Protein 3MCQ (pdb70)

InterPro domains:
  IPR006283 Thiamine-monophosphate kinase-like [MF_02128] (2-317)
  IPR006283 Thiamine-monophosphate kinase-like [PIRSF005303] (4-317)
  IPR006283 Thiamine-monophosphate kinase-like [PTHR30270] (3-318)
  IPR006283 Thiamine-monophosphate kinase-like [TIGR01379] (4-317)
  IPR006283 Thiamine-monophosphate kinase-like [cd02194] (3-292)
  IPR010918 PurM-like, C-terminal domain [PF02769] (188-299)
  IPR016188 PurM-like, N-terminal domain [PF00586] (24-133)
  IPR036676 PurM-like, C-terminal domain superfamily [G3DSA:3.90.650.10] (141-318)
  IPR036676 PurM-like, C-terminal domain superfamily [SSF56042] (140-299)
  IPR036921 PurM-like, N-terminal domain superfamily [G3DSA:3.30.1330.10] (1-140)
  IPR036921 PurM-like, N-terminal domain superfamily [SSF55326] (4-133)

Sequence (295 aa):
LIQRYFRRAHPSAVLGVGDDDAALIQQPSPGELAVSADLVANTHFYPNIDPWLIGWKSLAVNISDAAGAQQPRWATLTIIALPEADEDWISSKFAAGFFACAAQFDIALIGGDTTRGPLTISVQQIGETPPGASSLLLRSTARADDDIWVSGPLGDAALALAAIQGRYPLSDTELAACCGKALHQPQPRVVLGQALRGLAHSALDISDGLLADLGHILEHSQVGAEVWLKAIPKSEVVSAHSQEVAIQKILSGGDDYELCFTASTQQHRQQQIADIGRRQLSLDAVIGRIITDDTQQLVIHGLDDDAPLT

CATH classification: 3.30.1330.10 (+1 more: 3.90.650.10)

Radius of gyration: 20.3 Å; Cα contacts (8 Å, |Δi|>4): 686; chains: 1; bounding box: 47×62×44 Å

Nearest PDB structures (foldseek):
  3mcq-assembly1_A-2  TM=1.002E+00  e=9.454E-61  Methylobacillus flagellatus KT
  6xep-assembly1_A-2  TM=9.327E-01  e=1.359E-30  Stenotrophomonas maltophilia K279a
  3c9t-assembly1_B  TM=8.611E-01  e=6.682E-21  Aquifex aeolicus
  1vqv-assembly1_B  TM=8.605E-01  e=5.334E-20  Aquifex aeolicus
  1vqv-assembly1_A  TM=8.509E-01  e=2.946E-20  Aquifex aeolicus

Foldseek 3Di:
DDDDPDDDWDADVLLPADLVLLDDDDDPADDDKDKDDAADPVDGPPDFLLLVLQVVVQLVLLLLLAFQKAEKEKEWADADDDPNNVNSSSNNNVVNCVVSNYYYSYYTYHHDHTDMMMMIGDDHPPQAAALQFADFFWFKDWFAQFQLLLVLVCCVVVNDDDDPVSNVVSVCQNRHPHRPHVLSNVCRVFFRHKDWAAQFQCVSNVSSLVSNVWAWEFELVFHHHDPSLVVVVVDVVSSVSGGGGRRSIMTTTGHPVCVVVSVVVSVVVPTDGRGTTIHRPSYYWYQYPVGDIDD

Organism: Methylobacillus flagellatus (strain ATCC 51484 / DSM 6875 / VKM B-1610 / KT) (NCBI:txid265072)

B-factor: mean 23.99, std 8.31, range [11.04, 71.32]

Solvent-accessible surface area: 14850 Å² total

Secondary structure (DSSP, 8-state):
----S----EE-TTT---GGGG---PPP--B---B--B--TTS---S-HHHHHHHHHHHHHH-----B--EEEEEEEESS--HHHHHHHHHHHHHHHHHTT-EEEEEEEEESS-EEEEE--B--TT----SS---TTEEEEE-S--SHHHHHHHHHTTSS---HHHHHHHHHHHH-----HHHHHHTTTTEEEEEE-SS-HHHHHHHHHHHHT-EEEEEGGGS---HHHHHTTTSHHHH---S-S----EEEEEEGGGHHHHHHHHHHTT---EEEEEESS--EEEE-TT--EE-

Structure (mmCIF, N/CA/C/O backbone):
data_3MCQ
#
_entry.id   3MCQ
#
_cell.length_a   59.225
_cell.length_b   59.225
_cell.length_c   159.766
_cell.angle_alpha   90.000
_cell.angle_beta   90.000
_cell.angle_gamma   120.000
#
_symmetry.space_group_name_H-M   'P 31 2 1'
#
loop_
_entity.id
_entity.type
_entity.pdbx_description
1 polymer 'Thiamine-monophosphate kinase'
2 non-polymer 'SODIUM ION'
3 non-polymer DI(HYDROXYETHYL)ETHER
4 non-polymer 'TRIETHYLENE GLYCOL'
5 non-polymer 'TETRAETHYLENE GLYCOL'
6 non-polymer 'PENTAETHYLENE GLYCOL'
7 water water
#
loop_
_atom_site.group_PDB
_atom_site.id
_atom_site.type_symbol
_atom_site.label_atom_id
_atom_site.label_alt_id
_atom_site.label_comp_id
_atom_site.label_asym_id
_atom_site.label_entity_id
_atom_site.label_seq_id
_atom_site.pdbx_PDB_ins_code
_atom_site.Cartn_x
_atom_site.Cartn_y
_atom_site.Cartn_z
_atom_site.occupancy
_atom_site.B_iso_or_equiv
_atom_site.auth_seq_id
_atom_site.auth_comp_id
_atom_site.auth_asym_id
_atom_site.auth_atom_id
_atom_site.pdbx_PDB_model_num
ATOM 1 N N . LEU A 1 8 ? 10.537 -19.131 58.285 1.00 36.22 7 LEU A N 1
ATOM 2 C CA . LEU A 1 8 ? 9.330 -19.544 59.071 1.00 36.12 7 LEU A CA 1
ATOM 3 C C . LEU A 1 8 ? 9.219 -18.815 60.410 1.00 36.25 7 LEU A C 1
ATOM 4 O O . LEU A 1 8 ? 8.112 -18.432 60.816 1.00 36.93 7 LEU A O 1
ATOM 6 N N . ILE A 1 9 ? 10.348 -18.689 61.118 1.00 35.02 8 ILE A N 1
ATOM 7 C CA . ILE A 1 9 ? 10.399 -17.958 62.400 1.00 34.15 8 ILE A CA 1
ATOM 8 C C . ILE A 1 9 ? 10.440 -16.442 62.155 1.00 32.58 8 ILE A C 1
ATOM 9 O O . ILE A 1 9 ? 11.180 -15.986 61.286 1.00 31.76 8 ILE A O 1
ATOM 14 N N . GLN A 1 10 ? 9.624 -15.705 62.922 1.00 30.81 9 GLN A N 1
ATOM 15 C CA . GLN A 1 10 ? 9.536 -14.249 62.831 1.00 29.10 9 GLN A CA 1
ATOM 16 C C . GLN A 1 10 ? 10.507 -13.597 63.829 1.00 26.34 9 GLN A C 1
ATOM 17 O O . GLN A 1 10 ? 10.279 -13.622 65.040 1.00 25.16 9 GLN A O 1
ATOM 23 N N . ARG A 1 11 ? 11.585 -13.042 63.289 1.00 23.22 10 ARG A N 1
ATOM 24 C CA . ARG A 1 11 ? 12.529 -12.237 64.060 1.00 22.05 10 ARG A CA 1
ATOM 25 C C . ARG A 1 11 ? 12.188 -10.781 63.877 1.00 20.54 10 ARG A C 1
ATOM 26 O O . ARG A 1 11 ? 11.408 -10.443 62.985 1.00 19.26 10 ARG A O 1
ATOM 34 N N . TYR A 1 12 ? 12.768 -9.905 64.702 1.00 19.03 11 TYR A N 1
ATOM 35 C CA . TYR A 1 12 ? 12.466 -8.478 64.561 1.00 19.23 11 TYR A CA 1
ATOM 36 C C . TYR A 1 12 ? 12.892 -7.857 63.243 1.00 18.50 11 TYR A C 1
ATOM 37 O O . TYR A 1 12 ? 12.252 -6.904 62.789 1.00 18.30 11 TYR A O 1
ATOM 46 N N . PHE A 1 13 ? 13.970 -8.390 62.660 1.00 18.33 12 PHE A N 1
ATOM 47 C CA . PHE A 1 13 ? 14.537 -7.934 61.432 1.00 18.75 12 PHE A CA 1
ATOM 48 C C . PHE A 1 13 ? 14.872 -9.116 60.517 1.00 19.65 12 PHE A C 1
ATOM 49 O O . PHE A 1 13 ? 15.177 -10.208 60.980 1.00 18.53 12 PHE A O 1
ATOM 57 N N . ARG A 1 14 ? 14.766 -8.862 59.221 1.00 19.39 13 ARG A N 1
ATOM 58 C CA . ARG A 1 14 ? 15.272 -9.743 58.193 1.00 20.52 13 ARG A CA 1
ATOM 59 C C . ARG A 1 14 ? 16.631 -9.185 57.840 1.00 20.61 13 ARG A C 1
ATOM 60 O O . ARG A 1 14 ? 16.803 -7.974 57.736 1.00 20.84 13 ARG A O 1
ATOM 68 N N . ARG A 1 15 ? 17.569 -10.073 57.557 1.00 20.35 14 ARG A N 1
ATOM 69 C CA . ARG A 1 15 ? 18.905 -9.681 57.200 1.00 20.51 14 ARG A CA 1
ATOM 70 C C . ARG A 1 15 ? 19.179 -10.065 55.735 1.00 20.21 14 ARG A C 1
ATOM 71 O O . ARG A 1 15 ? 18.675 -11.082 55.268 1.00 21.83 14 ARG A O 1
ATOM 79 N N . ALA A 1 16 ? 20.012 -9.296 55.045 1.00 19.44 15 ALA A N 1
ATOM 80 C CA . ALA A 1 16 ? 20.400 -9.597 53.660 1.00 19.52 15 ALA A CA 1
ATOM 81 C C . ALA A 1 16 ? 21.342 -10.791 53.580 1.00 20.11 15 ALA A C 1
ATOM 82 O O . ALA A 1 16 ? 22.167 -11.011 54.476 1.00 19.88 15 ALA A O 1
ATOM 84 N N . HIS A 1 17 ? 21.171 -11.584 52.521 1.00 20.33 16 HIS A N 1
ATOM 85 C CA . HIS A 1 17 ? 22.010 -12.753 52.270 1.00 21.89 16 HIS A CA 1
ATOM 86 C C . HIS A 1 17 ? 22.628 -12.704 50.866 1.00 21.54 16 HIS A C 1
ATOM 87 O O . HIS A 1 17 ? 22.096 -12.051 49.983 1.00 19.62 16 HIS A O 1
ATOM 94 N N . PRO A 1 18 ? 23.731 -13.428 50.663 1.00 22.03 17 PRO A N 1
ATOM 95 C CA . PRO A 1 18 ? 24.392 -13.393 49.368 1.00 22.22 17 PRO A CA 1
ATOM 96 C C . PRO A 1 18 ? 23.458 -13.734 48.215 1.00 22.32 17 PRO A C 1
ATOM 97 O O . PRO A 1 18 ? 22.711 -14.696 48.294 1.00 20.41 17 PRO A O 1
ATOM 101 N N . SER A 1 19 ? 23.540 -12.942 47.151 1.00 23.17 18 SER A N 1
ATOM 102 C CA . SER A 1 19 ? 22.662 -13.063 45.995 1.00 24.07 18 SER A CA 1
ATOM 103 C C . SER A 1 19 ? 23.392 -13.767 44.845 1.00 24.04 18 SER A C 1
ATOM 104 O O . SER A 1 19 ? 24.471 -13.351 44.435 1.00 24.57 18 SER A O 1
ATOM 107 N N . ALA A 1 20 ? 22.806 -14.835 44.338 1.00 24.34 19 ALA A N 1
ATOM 108 C CA . ALA A 1 20 ? 23.354 -15.573 43.209 1.00 25.17 19 ALA A CA 1
ATOM 109 C C . ALA A 1 20 ? 23.432 -14.719 41.923 1.00 25.85 19 ALA A C 1
ATOM 110 O O . ALA A 1 20 ? 24.354 -14.892 41.111 1.00 26.50 19 ALA A O 1
ATOM 112 N N . VAL A 1 21 ? 22.489 -13.791 41.759 1.00 26.13 20 VAL A N 1
ATOM 113 C CA . VAL A 1 21 ? 22.491 -12.884 40.601 1.00 27.03 20 VAL A CA 1
ATOM 114 C C . VAL A 1 21 ? 23.637 -11.892 40.675 1.00 26.93 20 VAL A C 1
ATOM 115 O O . VAL A 1 21 ? 24.224 -11.588 39.671 1.00 26.54 20 VAL A O 1
ATOM 119 N N . LEU A 1 22 ? 23.953 -11.383 41.868 1.00 26.48 21 LEU A N 1
ATOM 120 C CA . LEU A 1 22 ? 25.115 -10.515 42.025 1.00 26.57 21 LEU A CA 1
ATOM 121 C C . LEU A 1 22 ? 26.443 -11.308 42.003 1.00 27.83 21 LEU A C 1
ATOM 122 O O . LEU A 1 22 ? 27.483 -10.751 41.683 1.00 29.37 21 LEU A O 1
ATOM 127 N N . GLY A 1 23 ? 26.405 -12.594 42.338 1.00 28.85 22 GLY A N 1
ATOM 128 C CA . GLY A 1 23 ? 27.526 -13.524 42.109 1.00 29.42 22 GLY A CA 1
ATOM 129 C C . GLY A 1 23 ? 28.873 -13.233 42.758 1.00 29.98 22 GLY A C 1
ATOM 130 O O . GLY A 1 23 ? 29.897 -13.673 42.252 1.00 29.79 22 GLY A O 1
ATOM 131 N N . VAL A 1 24 ? 28.887 -12.512 43.880 1.00 29.76 23 VAL A N 1
ATOM 132 C CA . VAL A 1 24 ? 30.151 -12.170 44.540 1.00 30.11 23 VAL A CA 1
ATOM 133 C C . VAL A 1 24 ? 30.679 -13.368 45.341 1.00 30.94 23 VAL A C 1
ATOM 134 O O . VAL A 1 24 ? 29.942 -13.914 46.170 1.00 31.25 23 VAL A O 1
ATOM 138 N N . GLY A 1 25 ? 31.926 -13.779 45.088 1.00 31.63 24 GLY A N 1
ATOM 139 C CA . GLY A 1 25 ? 32.590 -14.832 45.893 1.00 32.54 24 GLY A CA 1
ATOM 140 C C . GLY A 1 25 ? 32.877 -14.349 47.311 1.00 33.74 24 GLY A C 1
ATOM 141 O O . GLY A 1 25 ? 33.082 -13.158 47.544 1.00 34.12 24 GLY A O 1
ATOM 142 N N . ASP A 1 26 ? 32.853 -15.262 48.277 1.00 35.04 25 ASP A N 1
ATOM 143 C CA A ASP A 1 26 ? 33.089 -14.866 49.678 0.50 35.06 25 ASP A CA 1
ATOM 144 C CA B ASP A 1 26 ? 33.130 -14.940 49.696 0.50 34.94 25 ASP A CA 1
ATOM 145 C C . ASP A 1 26 ? 34.558 -14.416 49.921 1.00 35.13 25 ASP A C 1
ATOM 146 O O . ASP A 1 26 ? 34.805 -13.574 50.831 1.00 35.31 25 ASP A O 1
ATOM 155 N N . ASP A 1 27 ? 35.502 -14.901 49.095 1.00 33.78 26 ASP A N 1
ATOM 156 C CA . ASP A 1 27 ? 36.888 -14.395 49.119 1.00 33.42 26 ASP A CA 1
ATOM 157 C C . ASP A 1 27 ? 37.055 -12.923 48.604 1.00 32.08 26 ASP A C 1
ATOM 158 O O . ASP A 1 27 ? 38.061 -12.264 48.887 1.00 31.92 26 ASP A O 1
ATOM 163 N N . ALA A 1 28 ? 36.071 -12.395 47.885 1.00 30.40 27 ALA A N 1
ATOM 164 C CA . ALA A 1 28 ? 36.125 -10.993 47.426 1.00 29.32 27 ALA A CA 1
ATOM 165 C C . ALA A 1 28 ? 36.088 -9.957 48.567 1.00 28.64 27 ALA A C 1
ATOM 166 O O . ALA A 1 28 ? 36.493 -8.792 48.356 1.00 29.20 27 ALA A O 1
ATOM 168 N N . ALA A 1 29 ? 35.640 -10.362 49.765 1.00 26.37 28 ALA A N 1
ATOM 169 C CA . ALA A 1 29 ? 35.624 -9.485 50.922 1.00 25.51 28 ALA A CA 1
ATOM 170 C C . ALA A 1 29 ? 37.001 -9.022 51.412 1.00 24.94 28 ALA A C 1
ATOM 171 O O . ALA A 1 29 ? 37.047 -8.122 52.250 1.00 23.85 28 ALA A O 1
ATOM 173 N N . LEU A 1 30 ? 38.099 -9.629 50.936 1.00 23.94 29 LEU A N 1
ATOM 174 C CA . LEU A 1 30 ? 39.458 -9.223 51.299 1.00 24.21 29 LEU A CA 1
ATOM 175 C C . LEU A 1 30 ? 40.049 -8.409 50.186 1.00 24.22 29 LEU A C 1
ATOM 176 O O . LEU A 1 30 ? 40.035 -8.851 49.034 1.00 24.74 29 LEU A O 1
ATOM 181 N N . ILE A 1 31 ? 40.560 -7.227 50.530 1.00 24.09 30 ILE A N 1
ATOM 182 C CA . ILE A 1 31 ? 41.175 -6.308 49.578 1.00 23.66 30 ILE A CA 1
ATOM 183 C C . ILE A 1 31 ? 42.567 -5.932 50.057 1.00 24.26 30 ILE A C 1
ATOM 184 O O . ILE A 1 31 ? 42.881 -6.058 51.265 1.00 23.38 30 ILE A O 1
ATOM 189 N N . GLN A 1 32 ? 43.392 -5.466 49.120 1.00 24.68 31 GLN A N 1
ATOM 190 C CA A GLN A 1 32 ? 44.736 -4.995 49.440 0.60 25.23 31 GLN A CA 1
ATOM 191 C CA B GLN A 1 32 ? 44.736 -4.994 49.441 0.40 25.24 31 GLN A CA 1
ATOM 192 C C . GLN A 1 32 ? 44.865 -3.520 49.049 1.00 25.18 31 GLN A C 1
ATOM 193 O O . GLN A 1 32 ? 44.999 -3.212 47.876 1.00 25.14 31 GLN A O 1
ATOM 201 N N . PRO A 1 33 ? 44.808 -2.595 50.042 1.00 24.98 32 PRO A N 1
ATOM 202 C CA . PRO A 1 33 ? 45.038 -1.194 49.687 1.00 25.21 32 PRO A CA 1
ATOM 203 C C . PRO A 1 33 ? 46.464 -0.966 49.212 1.00 25.13 32 PRO A C 1
ATOM 204 O O . PRO A 1 33 ? 47.372 -1.596 49.728 1.00 24.56 32 PRO A O 1
ATOM 208 N N . SER A 1 34 ? 46.643 -0.098 48.229 1.00 25.07 33 SER A N 1
ATOM 209 C CA . SER A 1 34 ? 47.978 0.257 47.751 1.00 25.30 33 SER A CA 1
ATOM 210 C C . SER A 1 34 ? 48.835 0.835 48.889 1.00 25.37 33 SER A C 1
ATOM 211 O O . SER A 1 34 ? 48.368 1.712 49.609 1.00 24.62 33 SER A O 1
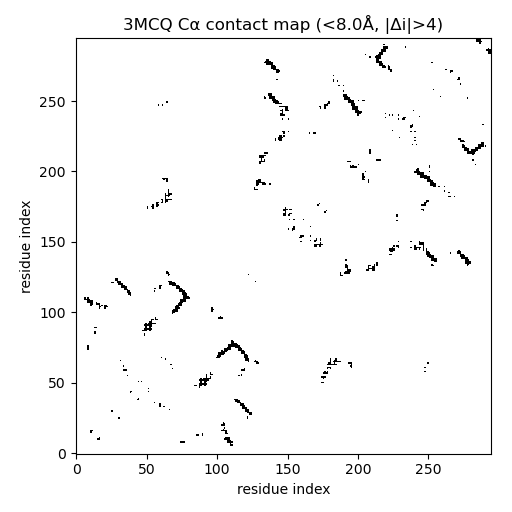ATOM 214 N N . PRO A 1 35 ? 50.082 0.346 49.061 1.00 25.67 34 PRO A N 1
ATOM 215 C CA . PRO A 1 35 ? 50.878 0.909 50.141 1.00 26.08 34 PRO A CA 1
ATOM 216 C C . PRO A 1 35 ? 51.065 2.418 49.968 1.00 26.09 34 PRO A C 1
ATOM 217 O O . PRO A 1 35 ? 51.171 2.906 48.848 1.00 26.01 34 PRO A O 1
ATOM 221 N N . GLY A 1 36 ? 51.035 3.140 51.079 1.00 26.48 35 GLY A N 1
ATOM 222 C CA . GLY A 1 36 ? 51.136 4.587 51.058 1.00 26.67 35 GLY A CA 1
ATOM 223 C C . GLY A 1 36 ? 49.837 5.358 50.889 1.00 26.90 35 GLY A C 1
ATOM 224 O O . GLY A 1 36 ?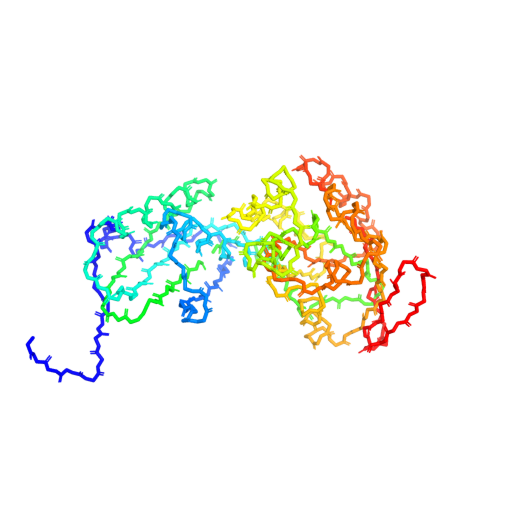 49.831 6.548 51.165 1.00 27.47 35 GLY A O 1
ATOM 233 N N . GLU A 1 38 ? 45.858 6.546 51.553 1.00 25.21 37 GLU A N 1
ATOM 234 C CA . GLU A 1 38 ? 44.670 6.555 52.400 1.00 25.08 37 GLU A CA 1
ATOM 235 C C . GLU A 1 38 ? 43.484 6.036 51.592 1.00 23.58 37 GLU A C 1
ATOM 236 O O . GLU A 1 38 ? 43.482 6.100 50.364 1.00 22.26 37 GLU A O 1
ATOM 242 N N . LEU A 1 39 ? 42.466 5.559 52.299 1.00 22.50 38 LEU A N 1
ATOM 243 C CA . LEU A 1 39 ? 41.206 5.133 51.687 1.00 22.11 38 LEU A CA 1
ATOM 244 C C . LEU A 1 39 ? 40.112 6.154 51.994 1.00 21.06 38 LEU A C 1
ATOM 245 O O . LEU A 1 39 ? 39.998 6.631 53.137 1.00 20.97 38 LEU A O 1
ATOM 250 N N . ALA A 1 40 ? 39.330 6.491 50.975 1.00 19.55 39 ALA A N 1
ATOM 251 C CA . ALA A 1 40 ? 38.156 7.353 51.089 1.00 19.92 39 ALA A CA 1
ATOM 252 C C . ALA A 1 40 ? 36.970 6.415 51.069 1.00 20.10 39 ALA A C 1
ATOM 253 O O . ALA A 1 40 ? 36.903 5.557 50.188 1.00 19.67 39 ALA A O 1
ATOM 255 N N . VAL A 1 41 ? 36.044 6.584 52.005 1.00 19.63 40 VAL A N 1
ATOM 256 C CA . VAL A 1 41 ? 34.886 5.685 52.145 1.00 19.56 40 VAL A CA 1
ATOM 257 C C . VAL A 1 41 ? 33.609 6.517 52.169 1.00 20.55 40 VAL A C 1
ATOM 258 O O . VAL A 1 41 ? 33.545 7.526 52.888 1.00 21.29 40 VAL A O 1
ATOM 262 N N . SER A 1 42 ? 32.620 6.120 51.373 1.00 19.97 41 SER A N 1
ATOM 263 C CA . SER A 1 42 ? 31.312 6.758 51.378 1.00 21.27 41 SER A CA 1
ATOM 264 C C . SER A 1 42 ? 30.234 5.701 51.341 1.00 21.38 41 SER A C 1
ATOM 265 O O . SER A 1 42 ? 30.317 4.804 50.511 1.00 21.31 41 SER A O 1
ATOM 268 N N . ALA A 1 43 ? 29.226 5.809 52.208 1.00 20.98 42 ALA A N 1
ATOM 269 C CA . ALA A 1 43 ? 28.088 4.874 52.236 1.00 21.61 42 ALA A CA 1
ATOM 270 C C . ALA A 1 43 ? 26.845 5.659 51.936 1.00 22.00 42 ALA A C 1
ATOM 271 O O . ALA A 1 43 ? 26.783 6.819 52.272 1.00 22.57 42 ALA A O 1
ATOM 273 N N . ASP A 1 44 ? 25.862 5.025 51.316 1.00 22.13 43 ASP A N 1
ATOM 274 C CA . ASP A 1 44 ? 24.674 5.720 50.842 1.00 22.37 43 ASP A CA 1
ATOM 275 C C . ASP A 1 44 ? 23.476 4.795 50.955 1.00 21.96 43 ASP A C 1
ATOM 276 O O . ASP A 1 44 ? 23.656 3.583 51.064 1.00 21.37 43 ASP A O 1
ATOM 294 N N . LEU A 1 46 ? 19.386 4.644 49.206 1.00 19.70 45 LEU A N 1
ATOM 295 C CA . LEU A 1 46 ? 18.373 5.165 48.330 1.00 19.32 45 LEU A CA 1
ATOM 296 C C . LEU A 1 46 ? 17.044 4.473 48.674 1.00 19.00 45 LEU A C 1
ATOM 297 O O . LEU A 1 46 ? 16.963 3.228 48.630 1.00 19.51 45 LEU A O 1
ATOM 302 N N . VAL A 1 47 ? 16.016 5.264 48.955 1.00 17.96 46 VAL A N 1
ATOM 303 C CA . VAL A 1 47 ? 14.685 4.745 49.258 1.00 18.18 46 VAL A CA 1
ATOM 304 C C . VAL A 1 47 ? 13.720 5.079 48.107 1.00 17.74 46 VAL A C 1
ATOM 305 O O . VAL A 1 47 ? 13.667 6.224 47.679 1.00 17.89 46 VAL A O 1
ATOM 309 N N . ALA A 1 48 ? 12.977 4.087 47.603 1.00 17.75 47 ALA A N 1
ATOM 310 C CA . ALA A 1 48 ? 12.011 4.322 46.523 1.00 18.68 47 ALA A CA 1
ATOM 311 C C . ALA A 1 48 ? 10.933 5.291 46.973 1.00 18.57 47 ALA A C 1
ATOM 312 O O . ALA A 1 48 ? 10.416 5.162 48.080 1.00 19.19 47 ALA A O 1
ATOM 314 N N . ASN A 1 49 ? 10.616 6.267 46.115 1.00 19.12 48 ASN A N 1
ATOM 315 C CA . ASN A 1 49 ? 9.641 7.303 46.426 1.00 19.14 48 ASN A CA 1
ATOM 316 C C . ASN A 1 49 ? 8.254 6.820 46.010 1.00 19.89 48 ASN A C 1
ATOM 317 O O . ASN A 1 49 ? 7.936 6.763 44.816 1.00 17.83 48 ASN A O 1
ATOM 322 N N . THR A 1 50 ? 7.406 6.543 46.999 1.00 20.07 49 THR A N 1
ATOM 323 C CA . THR A 1 50 ? 6.040 6.096 46.721 1.00 21.49 49 THR A CA 1
ATOM 324 C C . THR A 1 50 ? 5.174 7.158 45.983 1.00 21.62 49 THR A C 1
ATOM 325 O O . THR A 1 50 ? 4.206 6.785 45.294 1.00 22.56 49 THR A O 1
ATOM 329 N N . HIS A 1 51 ? 5.547 8.443 46.072 1.00 21.39 50 HIS A N 1
ATOM 330 C CA . HIS A 1 51 ? 4.889 9.527 45.310 1.00 21.15 50 HIS A CA 1
ATOM 331 C C . HIS A 1 51 ? 5.393 9.694 43.870 1.00 20.78 50 HIS A C 1
ATOM 332 O O . HIS A 1 51 ? 4.826 10.473 43.123 1.00 19.17 50 HIS A O 1
ATOM 339 N N . PHE A 1 52 ? 6.469 9.011 43.497 1.00 20.32 51 PHE A N 1
ATOM 340 C CA . PHE A 1 52 ? 6.962 9.000 42.114 1.00 20.44 51 PHE A CA 1
ATOM 341 C C . PHE A 1 52 ? 7.778 7.733 41.897 1.00 20.10 51 PHE A C 1
ATOM 342 O O . PHE A 1 52 ? 9.010 7.756 41.847 1.00 19.50 51 PHE A O 1
ATOM 350 N N . TYR A 1 53 ? 7.071 6.608 41.839 1.00 20.32 52 TYR A N 1
ATOM 351 C CA . TYR A 1 53 ? 7.710 5.303 42.011 1.00 20.24 52 TYR A CA 1
ATOM 352 C C . TYR A 1 53 ? 8.533 4.927 40.784 1.00 20.38 52 TYR A C 1
ATOM 353 O O . TYR A 1 53 ? 8.049 5.120 39.642 1.00 19.22 52 TYR A O 1
ATOM 362 N N . PRO A 1 54 ? 9.743 4.364 40.998 1.00 20.61 53 PRO A N 1
ATOM 363 C CA . PRO A 1 54 ? 10.605 4.056 39.855 1.00 22.32 53 PRO A CA 1
ATOM 364 C C . PRO A 1 54 ? 10.130 2.852 39.009 1.00 23.69 53 PRO A C 1
ATOM 365 O O . PRO A 1 54 ? 10.806 1.830 38.950 1.00 23.47 53 PRO A O 1
ATOM 369 N N . ASN A 1 55 ? 8.979 2.995 38.342 1.00 25.58 54 ASN A N 1
ATOM 370 C CA . ASN A 1 55 ? 8.477 1.991 37.395 1.00 27.09 54 ASN A CA 1
ATOM 371 C C . ASN A 1 55 ? 9.093 2.265 36.045 1.00 26.81 54 ASN A C 1
ATOM 372 O O . ASN A 1 55 ? 8.417 2.689 35.129 1.00 28.31 54 ASN A O 1
ATOM 377 N N . ILE A 1 56 ? 10.404 2.050 35.965 1.00 26.67 55 ILE A N 1
ATOM 378 C CA . ILE A 1 56 ? 11.258 2.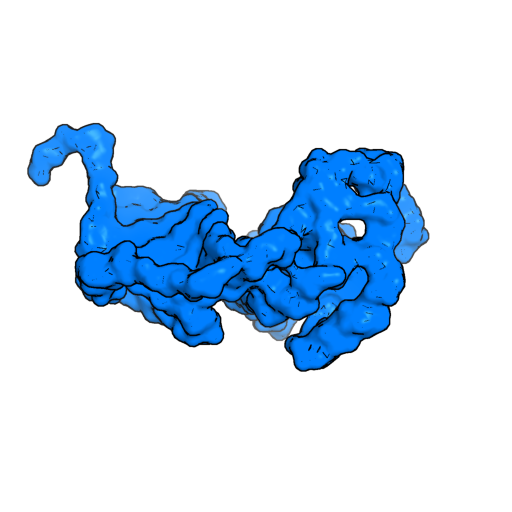389 34.833 1.00 26.90 55 ILE A CA 1
ATOM 379 C C . ILE A 1 56 ? 12.210 1.236 34.664 1.00 26.01 55 ILE A C 1
ATOM 380 O O . ILE A 1 56 ? 12.192 0.314 35.478 1.00 26.30 55 ILE A O 1
ATOM 385 N N . ASP A 1 57 ? 13.031 1.293 33.619 1.00 24.56 56 ASP A N 1
ATOM 386 C CA . ASP A 1 57 ? 13.988 0.253 33.299 1.00 24.05 56 ASP A CA 1
ATOM 387 C C . ASP A 1 57 ? 14.945 0.002 34.462 1.00 22.22 56 ASP A C 1
ATOM 388 O O . ASP A 1 57 ? 15.703 0.905 34.826 1.00 21.21 56 ASP A O 1
ATOM 393 N N . PRO A 1 58 ? 14.911 -1.220 35.040 1.00 21.55 57 PRO A N 1
ATOM 394 C CA . PRO A 1 58 ? 15.799 -1.459 36.164 1.00 21.05 57 PRO A CA 1
ATOM 395 C C . PRO A 1 58 ? 17.286 -1.384 35.822 1.00 20.86 57 PRO A C 1
ATOM 396 O O . PRO A 1 58 ? 18.088 -1.069 36.711 1.00 20.96 57 PRO A O 1
ATOM 400 N N . TRP A 1 59 ? 17.653 -1.611 34.562 1.00 20.28 58 TRP A N 1
ATOM 401 C CA . TRP A 1 59 ? 19.024 -1.376 34.119 1.00 19.90 58 TRP A CA 1
ATOM 402 C C . TRP A 1 59 ? 19.476 0.040 34.490 1.00 19.71 58 TRP A C 1
ATOM 403 O O . TRP A 1 59 ? 20.584 0.238 35.034 1.00 20.28 58 TRP A O 1
ATOM 414 N N . LEU A 1 60 ? 18.637 1.032 34.202 1.00 19.29 59 LEU A N 1
ATOM 415 C CA . LEU A 1 60 ? 18.972 2.436 34.523 1.00 19.02 59 LEU A CA 1
ATOM 416 C C . LEU A 1 60 ? 19.036 2.702 36.036 1.00 18.37 59 LEU A C 1
ATOM 417 O O . LEU A 1 60 ? 19.857 3.491 36.509 1.00 18.04 59 LEU A O 1
ATOM 422 N N . ILE A 1 61 ? 18.174 2.028 36.796 1.00 18.93 60 ILE A N 1
ATOM 423 C CA . ILE A 1 61 ? 18.178 2.130 38.252 1.00 18.58 60 ILE A CA 1
ATOM 424 C C . ILE A 1 61 ? 19.526 1.608 38.780 1.00 18.70 60 ILE A C 1
ATOM 425 O O . ILE A 1 61 ? 20.180 2.247 39.604 1.00 18.79 60 ILE A O 1
ATOM 430 N N . GLY A 1 62 ? 19.960 0.474 38.269 1.00 18.47 61 GLY A N 1
ATOM 431 C CA . GLY A 1 62 ? 21.270 -0.055 38.670 1.00 19.18 61 GLY A CA 1
ATOM 432 C C . GLY A 1 62 ? 22.459 0.801 38.290 1.00 18.88 61 GLY A C 1
ATOM 433 O O . GLY A 1 62 ? 23.352 1.035 39.117 1.00 19.13 61 GLY A O 1
ATOM 434 N N . TRP A 1 63 ? 22.454 1.282 37.045 1.00 19.16 62 TRP A N 1
ATOM 435 C CA . TRP A 1 63 ? 23.536 2.098 36.532 1.00 18.66 62 TRP A CA 1
ATOM 436 C C . TRP A 1 63 ? 23.671 3.350 37.375 1.00 18.23 62 TRP A C 1
ATOM 437 O O . TRP A 1 63 ? 24.746 3.641 37.882 1.00 17.75 62 TRP A O 1
ATOM 448 N N . LYS A 1 64 ? 22.569 4.084 37.550 1.00 18.53 63 LYS A N 1
ATOM 449 C CA . LYS A 1 64 ? 22.607 5.386 38.247 1.00 17.20 63 LYS A CA 1
ATOM 450 C C . LYS A 1 64 ? 22.808 5.215 39.770 1.00 17.09 63 LYS A C 1
ATOM 451 O O . LYS A 1 64 ? 23.445 6.057 40.385 1.00 17.12 63 LYS A O 1
ATOM 457 N N . SER A 1 65 ? 22.324 4.117 40.352 1.00 17.39 64 SER A N 1
ATOM 458 C CA . SER A 1 65 ? 22.582 3.838 41.767 1.00 17.59 64 SER A CA 1
ATOM 459 C C . SER A 1 65 ? 24.076 3.823 42.080 1.00 18.02 64 SER A C 1
ATOM 460 O O . SER A 1 65 ? 24.468 4.358 43.097 1.00 18.65 64 SER A O 1
ATOM 463 N N . LEU A 1 66 ? 24.894 3.194 41.233 1.00 17.03 65 LEU A N 1
ATOM 464 C CA . LEU A 1 66 ? 26.330 3.234 41.441 1.00 16.64 65 LEU A CA 1
ATOM 465 C C . LEU A 1 66 ? 26.893 4.589 41.069 1.00 16.91 65 LEU A C 1
ATOM 466 O O . LEU A 1 66 ? 27.714 5.129 41.807 1.00 17.41 65 LEU A O 1
ATOM 471 N N . ALA A 1 67 ? 26.470 5.126 39.936 1.00 16.92 66 ALA A N 1
ATOM 472 C CA . ALA A 1 67 ? 27.014 6.422 39.430 1.00 17.60 66 ALA A CA 1
ATOM 473 C C . ALA A 1 67 ? 27.011 7.531 40.479 1.00 17.63 66 ALA A C 1
ATOM 474 O O . ALA A 1 67 ? 27.979 8.305 40.595 1.00 17.50 66 ALA A O 1
ATOM 476 N N . VAL A 1 68 ? 25.906 7.649 41.202 1.00 18.73 67 VAL A N 1
ATOM 477 C CA . VAL A 1 68 ? 25.783 8.766 42.182 1.00 19.78 67 VAL A CA 1
ATOM 478 C C . VAL A 1 68 ? 26.747 8.574 43.364 1.00 20.60 67 VAL A C 1
ATOM 479 O O . VAL A 1 68 ? 27.218 9.540 43.942 1.00 21.06 67 VAL A O 1
ATOM 483 N N . ASN A 1 69 ? 27.111 7.331 43.648 1.00 19.55 68 ASN A N 1
ATOM 484 C CA . ASN A 1 69 ? 28.147 7.053 44.639 1.00 20.39 68 ASN A CA 1
ATOM 485 C C . ASN A 1 69 ? 29.555 7.237 44.133 1.00 19.94 68 ASN A C 1
ATOM 486 O O . ASN A 1 69 ? 30.465 7.664 44.897 1.00 20.54 68 ASN A O 1
ATOM 491 N N . ILE A 1 70 ? 29.758 6.934 42.851 1.00 19.36 69 ILE A N 1
ATOM 492 C CA . ILE A 1 70 ? 31.022 7.232 42.214 1.00 18.86 69 ILE A CA 1
ATOM 493 C C . ILE A 1 70 ? 31.232 8.755 42.229 1.00 19.69 69 ILE A C 1
ATOM 494 O O . ILE A 1 70 ? 32.346 9.214 42.435 1.00 19.05 69 ILE A O 1
ATOM 499 N N . SER A 1 71 ? 30.164 9.526 42.053 1.00 19.76 70 SER A N 1
ATOM 500 C CA . SER A 1 71 ? 30.264 10.994 42.121 1.00 21.43 70 SER A CA 1
ATOM 501 C C . SER A 1 71 ? 30.740 11.501 43.504 1.00 22.18 70 SER A C 1
ATOM 502 O O . SER A 1 71 ? 31.536 12.442 43.571 1.00 23.36 70 SER A O 1
ATOM 505 N N . ASP A 1 72 ? 30.307 10.854 44.582 1.00 23.03 71 ASP A N 1
ATOM 506 C CA . ASP A 1 72 ? 30.858 11.137 45.937 1.00 23.80 71 ASP A CA 1
ATOM 507 C C . ASP A 1 72 ? 32.369 10.893 46.020 1.00 23.14 71 ASP A C 1
ATOM 508 O O . ASP A 1 72 ? 33.077 11.702 46.618 1.00 23.08 71 ASP A O 1
ATOM 521 N N . ALA A 1 74 ? 34.472 11.120 43.363 1.00 20.75 73 ALA A N 1
ATOM 522 C CA . ALA A 1 74 ? 35.000 12.207 42.532 1.00 21.09 73 ALA A CA 1
ATOM 523 C C . ALA A 1 74 ? 35.123 13.523 43.305 1.00 20.66 73 ALA A C 1
ATOM 524 O O . ALA A 1 74 ? 36.106 14.236 43.200 1.00 21.78 73 ALA A O 1
ATOM 526 N N . ALA A 1 75 ? 34.105 13.830 44.078 1.00 21.25 74 ALA A N 1
ATOM 527 C CA . ALA A 1 75 ? 34.073 15.011 44.909 1.00 21.65 74 ALA A CA 1
ATOM 528 C C . ALA A 1 75 ? 35.212 15.047 45.953 1.00 22.21 74 ALA A C 1
ATOM 529 O O . ALA A 1 75 ? 35.607 16.122 46.359 1.00 22.45 74 ALA A O 1
ATOM 539 N N . GLY A 1 77 ? 38.232 13.563 45.244 1.00 21.69 76 GLY A N 1
ATOM 540 C CA . GLY A 1 77 ? 39.448 13.357 44.476 1.00 22.28 76 GLY A CA 1
ATOM 541 C C . GLY A 1 77 ? 40.045 11.956 44.577 1.00 21.66 76 GLY A C 1
ATOM 542 O O . GLY A 1 77 ? 41.222 11.767 44.299 1.00 21.81 76 GLY A O 1
ATOM 543 N N . ALA A 1 78 ? 39.219 10.980 44.916 1.00 21.07 77 ALA A N 1
ATOM 544 C CA . ALA A 1 78 ? 39.669 9.602 45.127 1.00 21.81 77 ALA A CA 1
ATOM 545 C C . ALA A 1 78 ? 39.570 8.752 43.864 1.00 22.01 77 ALA A C 1
ATOM 546 O O . ALA A 1 78 ? 38.689 8.995 43.031 1.00 22.59 77 ALA A O 1
ATOM 548 N N . GLN A 1 79 ? 40.461 7.766 43.746 1.00 21.89 78 GLN A N 1
ATOM 549 C CA A GLN A 1 79 ? 40.369 6.728 42.708 0.50 22.05 78 GLN A CA 1
ATOM 550 C CA B GLN A 1 79 ? 40.370 6.735 42.713 0.50 22.02 78 GLN A CA 1
ATOM 551 C C . GLN A 1 79 ? 39.469 5.599 43.216 1.00 21.72 78 GLN A C 1
ATOM 552 O O . GLN A 1 79 ? 39.909 4.825 44.079 1.00 20.61 78 GLN A O 1
ATOM 563 N N . PRO A 1 80 ? 38.219 5.485 42.678 1.00 21.35 79 PRO A N 1
ATOM 564 C CA . PRO A 1 80 ? 37.353 4.414 43.197 1.00 21.42 79 PRO A CA 1
ATOM 565 C C . PRO A 1 80 ? 37.939 3.072 42.846 1.00 20.54 79 PRO A C 1
ATOM 566 O O . PRO A 1 80 ? 38.519 2.937 41.779 1.00 19.80 79 PRO A O 1
ATOM 570 N N . ARG A 1 81 ? 37.857 2.114 43.742 1.00 19.55 80 ARG A N 1
ATOM 571 C CA . ARG A 1 81 ? 38.321 0.767 43.455 1.00 20.04 80 ARG A CA 1
ATOM 572 C C . ARG A 1 81 ? 37.333 -0.344 43.811 1.00 19.73 80 ARG A C 1
ATOM 573 O O . ARG A 1 81 ? 37.294 -1.336 43.092 1.00 18.89 80 ARG A O 1
ATOM 581 N N . TRP A 1 82 ? 36.560 -0.187 44.888 1.00 18.95 81 TRP A N 1
ATOM 582 C CA . TRP A 1 82 ? 35.704 -1.268 45.397 1.00 18.90 81 TRP A CA 1
ATOM 583 C C . TRP A 1 82 ? 34.333 -0.738 45.794 1.00 18.75 81 TRP A C 1
ATOM 584 O O . TRP A 1 82 ? 34.223 0.397 46.297 1.00 17.28 81 TRP A O 1
ATOM 595 N N . ALA A 1 83 ? 33.317 -1.587 45.645 1.00 17.74 82 ALA A N 1
ATOM 596 C CA . ALA A 1 83 ? 31.993 -1.269 46.151 1.00 18.10 82 ALA A CA 1
ATOM 597 C C . ALA A 1 83 ? 31.357 -2.488 46.794 1.00 18.83 82 ALA A C 1
ATOM 598 O O . ALA A 1 83 ? 31.780 -3.645 46.538 1.00 19.77 82 ALA A O 1
ATOM 600 N N . THR A 1 84 ? 30.396 -2.223 47.677 1.00 18.86 83 THR A N 1
ATOM 601 C CA . THR A 1 84 ? 29.518 -3.251 48.214 1.00 19.38 83 THR A CA 1
ATOM 602 C C . THR A 1 84 ? 28.090 -2.816 47.894 1.00 19.58 83 THR A C 1
ATOM 603 O O . THR A 1 84 ? 27.839 -1.635 47.727 1.00 19.38 83 THR A O 1
ATOM 607 N N . LEU A 1 85 ? 27.169 -3.783 47.822 1.00 19.05 84 LEU A N 1
ATOM 608 C CA . LEU A 1 85 ? 25.791 -3.510 47.467 1.00 18.90 84 LEU A CA 1
ATOM 609 C C . LEU A 1 85 ? 24.873 -4.338 48.325 1.00 18.10 84 LEU A C 1
ATOM 610 O O . LEU A 1 85 ? 25.087 -5.537 48.446 1.00 17.02 84 LEU A O 1
ATOM 615 N N . THR A 1 86 ? 23.857 -3.721 48.920 1.00 17.89 85 THR A N 1
ATOM 616 C CA . THR A 1 86 ? 22.787 -4.458 49.581 1.00 18.26 85 THR A CA 1
ATOM 617 C C . THR A 1 86 ? 21.482 -3.851 49.109 1.00 17.75 85 THR A C 1
ATOM 618 O O . THR A 1 86 ? 21.426 -2.663 48.861 1.00 17.45 85 THR A O 1
ATOM 622 N N . ILE A 1 87 ? 20.472 -4.691 48.909 1.00 17.20 86 ILE A N 1
ATOM 623 C CA A ILE A 1 87 ? 19.185 -4.266 48.348 0.60 16.60 86 ILE A CA 1
ATOM 624 C CA B ILE A 1 87 ? 19.194 -4.217 48.402 0.40 17.08 86 ILE A CA 1
ATOM 625 C C . ILE A 1 87 ? 18.021 -4.982 49.013 1.00 16.72 86 ILE A C 1
ATOM 626 O O . ILE A 1 87 ? 18.056 -6.237 49.151 1.00 17.16 86 ILE A O 1
ATOM 635 N N . ALA A 1 88 ? 16.992 -4.224 49.408 1.00 16.04 87 ALA A N 1
ATOM 636 C CA . ALA A 1 88 ? 15.709 -4.785 49.822 1.00 16.64 87 ALA A CA 1
ATOM 637 C C . ALA A 1 88 ? 14.817 -4.728 48.610 1.00 18.18 87 ALA A C 1
ATOM 638 O O . ALA A 1 88 ? 14.621 -3.653 48.018 1.00 18.05 87 ALA A O 1
ATOM 640 N N . LEU A 1 89 ? 14.317 -5.887 48.194 1.00 20.07 88 LEU A N 1
ATOM 641 C CA . LEU A 1 89 ? 13.507 -6.042 47.005 1.00 20.24 88 LEU A CA 1
ATOM 642 C C . LEU A 1 89 ? 12.069 -6.301 47.441 1.00 21.14 88 LEU A C 1
ATOM 643 O O . LEU A 1 89 ? 11.844 -7.175 48.304 1.00 20.46 88 LEU A O 1
ATOM 648 N N . PRO A 1 90 ? 11.098 -5.512 46.941 1.00 22.27 89 PRO A N 1
ATOM 649 C CA . PRO A 1 90 ? 9.725 -5.579 47.481 1.00 23.70 89 PRO A CA 1
ATOM 650 C C . PRO A 1 90 ? 8.917 -6.812 47.056 1.00 25.98 89 PRO A C 1
ATOM 651 O O . PRO A 1 90 ? 7.906 -7.122 47.693 1.00 26.45 89 PRO A O 1
ATOM 655 N N . GLU A 1 91 ? 9.366 -7.507 46.018 1.00 28.00 90 GLU A N 1
ATOM 656 C CA . GLU A 1 91 ? 8.856 -8.849 45.720 1.00 30.01 90 GLU A CA 1
ATOM 657 C C . GLU A 1 91 ? 9.942 -9.653 44.995 1.00 30.60 90 GLU A C 1
ATOM 658 O O . GLU A 1 91 ? 10.905 -9.075 44.524 1.00 31.78 90 GLU A O 1
ATOM 664 N N . ALA A 1 92 ? 9.794 -10.973 44.928 1.00 31.52 91 ALA A N 1
ATOM 665 C CA . ALA A 1 92 ? 10.696 -11.834 44.153 1.00 32.05 91 ALA A CA 1
ATOM 666 C C . ALA A 1 92 ? 10.401 -11.543 42.694 1.00 32.74 91 ALA A C 1
ATOM 667 O O . ALA A 1 92 ? 9.278 -11.721 42.256 1.00 33.64 91 ALA A O 1
ATOM 669 N N . ASP A 1 93 ? 11.368 -10.979 41.980 1.00 33.32 92 ASP A N 1
ATOM 670 C CA . ASP A 1 93 ? 11.187 -10.584 40.571 1.00 33.85 92 ASP A CA 1
ATOM 671 C C . ASP A 1 93 ? 12.534 -10.726 39.934 1.00 33.79 92 ASP A C 1
ATOM 672 O O . ASP A 1 93 ? 13.381 -9.847 40.047 1.00 32.84 92 ASP A O 1
ATOM 677 N N . GLU A 1 94 ? 12.717 -11.857 39.269 1.00 33.62 93 GLU A N 1
ATOM 678 C CA . GLU A 1 94 ? 14.018 -12.258 38.783 1.00 33.92 93 GLU A CA 1
ATOM 679 C C . GLU A 1 94 ? 14.501 -11.295 37.711 1.00 32.53 93 GLU A C 1
ATOM 680 O O . GLU A 1 94 ? 15.684 -10.926 37.702 1.00 31.23 93 GLU A O 1
ATOM 686 N N . ASP A 1 95 ? 13.565 -10.888 36.850 1.00 31.22 94 ASP A N 1
ATOM 687 C CA . ASP A 1 95 ? 13.812 -9.958 35.767 1.00 31.62 94 ASP A CA 1
ATOM 688 C C . ASP A 1 95 ? 14.333 -8.625 36.301 1.00 29.50 94 ASP A C 1
ATOM 689 O O . ASP A 1 95 ? 15.312 -8.109 35.777 1.00 29.44 94 ASP A O 1
ATOM 694 N N . TRP A 1 96 ? 13.690 -8.106 37.344 1.00 27.37 95 TRP A N 1
ATOM 695 C CA . TRP A 1 96 ? 14.072 -6.833 37.937 1.00 26.16 95 TRP A CA 1
ATOM 696 C C . TRP A 1 96 ? 15.528 -6.836 38.438 1.00 25.42 95 TRP A C 1
ATOM 697 O O . TRP A 1 96 ? 16.310 -5.940 38.080 1.00 24.27 95 TRP A O 1
ATOM 708 N N . ILE A 1 97 ? 15.882 -7.820 39.265 1.00 24.06 96 ILE A N 1
ATOM 709 C CA . ILE A 1 97 ? 17.214 -7.849 39.865 1.00 24.00 96 ILE A CA 1
ATOM 710 C C . ILE A 1 97 ? 18.317 -8.178 38.827 1.00 22.76 96 ILE A C 1
ATOM 711 O O . ILE A 1 97 ? 19.446 -7.662 38.934 1.00 21.56 96 ILE A O 1
ATOM 716 N N . SER A 1 98 ? 17.977 -8.986 37.829 1.00 22.74 97 SER A N 1
ATOM 717 C CA A SER A 1 98 ? 18.927 -9.306 36.776 0.50 22.48 97 SER A CA 1
ATOM 718 C CA B SER A 1 98 ? 18.894 -9.310 36.733 0.50 22.48 97 SER A CA 1
ATOM 719 C C . SER A 1 98 ? 19.242 -8.037 35.958 1.00 22.73 97 SER A C 1
ATOM 720 O O . SER A 1 98 ? 20.409 -7.770 35.638 1.00 22.34 97 SER A O 1
ATOM 725 N N . LYS A 1 99 ? 18.213 -7.246 35.671 1.00 21.65 98 LYS A N 1
ATOM 726 C CA . LYS A 1 99 ? 18.390 -6.025 34.908 1.00 21.81 98 LYS A CA 1
ATOM 727 C C . LYS A 1 99 ? 19.098 -4.946 35.729 1.00 20.16 98 LYS A C 1
ATOM 728 O O . LYS A 1 99 ? 20.036 -4.328 35.231 1.00 19.10 98 LYS A O 1
ATOM 734 N N . PHE A 1 100 ? 18.689 -4.740 36.984 1.00 19.10 99 PHE A N 1
ATOM 735 C CA . PHE A 1 100 ? 19.453 -3.904 37.909 1.00 18.17 99 PHE A CA 1
ATOM 736 C C . PHE A 1 100 ? 20.936 -4.286 37.948 1.00 18.18 99 PHE A C 1
ATOM 737 O O . PHE A 1 100 ? 21.796 -3.421 37.811 1.00 18.09 99 PHE A O 1
ATOM 745 N N . ALA A 1 101 ? 21.215 -5.564 38.153 1.00 17.67 100 ALA A N 1
ATOM 746 C CA . ALA A 1 101 ? 22.610 -6.070 38.251 1.00 18.00 100 ALA A CA 1
ATOM 747 C C . ALA A 1 101 ? 23.424 -5.708 36.987 1.00 17.71 100 ALA A C 1
ATOM 748 O O . ALA A 1 101 ? 24.545 -5.170 37.099 1.00 18.03 100 ALA A O 1
ATOM 750 N N . ALA A 1 102 ? 22.837 -5.945 35.809 1.00 17.10 101 ALA A N 1
ATOM 751 C CA . ALA A 1 102 ? 23.492 -5.624 34.524 1.00 16.77 101 ALA A CA 1
ATOM 752 C C . ALA A 1 102 ? 23.887 -4.154 34.461 1.00 17.23 101 ALA A C 1
ATOM 753 O O . ALA A 1 102 ? 24.995 -3.821 34.079 1.00 17.31 101 ALA A O 1
ATOM 755 N N . GLY A 1 103 ? 22.979 -3.270 34.845 1.00 17.05 102 GLY A N 1
ATOM 756 C CA . GLY A 1 103 ? 23.277 -1.854 34.783 1.00 17.55 102 GLY A CA 1
ATOM 757 C C . GLY A 1 103 ? 24.303 -1.420 35.822 1.00 17.54 102 GLY A C 1
ATOM 758 O O . GLY A 1 103 ? 25.207 -0.616 35.514 1.00 18.12 102 GLY A O 1
ATOM 759 N N . PHE A 1 104 ? 24.160 -1.945 37.032 1.00 18.39 103 PHE A N 1
ATOM 760 C CA . PHE A 1 104 ? 25.133 -1.709 38.107 1.00 18.59 103 PHE A CA 1
ATOM 761 C C . PHE A 1 104 ? 26.519 -2.154 37.654 1.00 18.44 103 PHE A C 1
ATOM 762 O O . PHE A 1 104 ? 27.474 -1.372 37.738 1.00 17.58 103 PHE A O 1
ATOM 770 N N . PHE A 1 105 ? 26.607 -3.382 37.133 1.00 17.80 104 PHE A N 1
ATOM 771 C CA . PHE A 1 105 ? 27.893 -3.937 36.659 1.00 18.60 104 PHE A CA 1
ATOM 772 C C . PHE A 1 105 ? 28.487 -3.210 35.466 1.00 18.15 104 PHE A C 1
ATOM 773 O O . PHE A 1 105 ? 29.713 -3.097 35.376 1.00 17.95 104 PHE A O 1
ATOM 781 N N . ALA A 1 106 ? 27.630 -2.696 34.582 1.00 17.93 105 ALA A N 1
ATOM 782 C CA . ALA A 1 106 ? 28.065 -1.871 33.437 1.00 17.63 105 ALA A CA 1
ATOM 783 C C . ALA A 1 106 ? 28.736 -0.580 33.928 1.00 17.65 105 ALA A C 1
ATOM 784 O O . ALA A 1 106 ? 29.832 -0.213 33.487 1.00 17.33 105 ALA A O 1
ATOM 786 N N . CYS A 1 107 ? 28.090 0.093 34.868 1.00 17.88 106 CYS A N 1
ATOM 787 C CA . CYS A 1 107 ? 28.679 1.276 35.458 1.00 17.62 106 CYS A CA 1
ATOM 788 C C . CYS A 1 107 ? 30.021 0.941 36.166 1.00 16.90 106 CYS A C 1
ATOM 789 O O . CYS A 1 107 ? 31.008 1.645 35.981 1.00 17.89 106 CYS A O 1
ATOM 792 N N . ALA A 1 108 ? 30.051 -0.130 36.955 1.00 16.32 107 ALA A N 1
ATOM 793 C CA . ALA A 1 108 ? 31.299 -0.568 37.611 1.00 16.59 107 ALA A CA 1
ATOM 794 C C . ALA A 1 108 ? 32.428 -0.838 36.601 1.00 16.57 107 ALA A C 1
ATOM 795 O O . ALA A 1 108 ? 33.579 -0.438 36.821 1.00 18.17 107 ALA A O 1
ATOM 797 N N . ALA A 1 109 ? 32.105 -1.486 35.495 1.00 16.80 108 ALA A N 1
ATOM 798 C CA . ALA A 1 109 ? 33.102 -1.839 34.499 1.00 17.27 108 ALA A CA 1
ATOM 799 C C . ALA A 1 109 ? 33.686 -0.572 33.894 1.00 17.97 108 ALA A C 1
ATOM 800 O O . ALA A 1 109 ? 34.917 -0.466 33.730 1.00 17.51 108 ALA A O 1
ATOM 802 N N . GLN A 1 110 ? 32.816 0.396 33.596 1.00 18.26 109 GLN A N 1
ATOM 803 C CA . GLN A 1 110 ? 33.226 1.642 32.975 1.00 18.93 109 GLN A CA 1
ATOM 804 C C . GLN A 1 110 ? 34.221 2.401 33.843 1.00 19.18 109 GLN A C 1
ATOM 805 O O . GLN A 1 110 ? 35.067 3.120 33.305 1.00 18.78 109 GLN A O 1
ATOM 811 N N . PHE A 1 111 ? 34.105 2.252 35.170 1.00 18.72 110 PHE A N 1
ATOM 812 C CA . PHE A 1 111 ? 34.968 2.936 36.105 1.00 19.32 110 PHE A CA 1
ATOM 813 C C . PHE A 1 111 ? 35.931 2.027 36.822 1.00 19.56 110 PHE A C 1
ATOM 814 O O . PHE A 1 111 ? 36.545 2.473 37.775 1.00 20.48 110 PHE A O 1
ATOM 822 N N . ASP A 1 112 ? 36.114 0.783 36.343 1.00 18.94 111 ASP A N 1
ATOM 823 C CA . ASP A 1 112 ? 37.080 -0.160 36.920 1.00 19.52 111 ASP A CA 1
ATOM 824 C C . ASP A 1 112 ? 36.882 -0.463 38.421 1.00 19.46 111 ASP A C 1
ATOM 825 O O . ASP A 1 112 ? 37.860 -0.585 39.188 1.00 18.92 111 ASP A O 1
ATOM 830 N N . ILE A 1 113 ? 35.623 -0.606 38.823 1.00 18.90 112 ILE A N 1
ATOM 831 C CA . ILE A 1 113 ? 35.270 -0.867 40.224 1.00 19.52 112 ILE A CA 1
ATOM 832 C C . ILE A 1 113 ? 34.901 -2.344 40.424 1.00 19.97 112 ILE A C 1
ATOM 833 O O . ILE A 1 113 ? 34.090 -2.860 39.689 1.00 18.98 112 ILE A O 1
ATOM 838 N N . ALA A 1 114 ? 35.511 -3.009 41.406 1.00 19.36 113 ALA A N 1
ATOM 839 C CA . ALA A 1 114 ? 35.155 -4.396 41.753 1.00 19.37 113 ALA A CA 1
ATOM 840 C C . ALA A 1 114 ? 34.056 -4.396 42.830 1.00 19.45 113 ALA A C 1
ATOM 841 O O . ALA A 1 114 ? 34.101 -3.602 43.784 1.00 18.00 113 ALA A O 1
ATOM 843 N N . LEU A 1 115 ? 33.073 -5.268 42.658 1.00 19.63 114 LEU A N 1
ATOM 844 C CA . LEU A 1 115 ? 32.005 -5.462 43.630 1.00 20.19 114 LEU A CA 1
ATOM 845 C C . LEU A 1 115 ? 32.481 -6.554 44.575 1.00 20.38 114 LEU A C 1
ATOM 846 O O . LEU A 1 115 ? 32.705 -7.693 44.149 1.00 20.31 114 LEU A O 1
ATOM 851 N N . ILE A 1 116 ? 32.663 -6.197 45.837 1.00 20.14 115 ILE A N 1
ATOM 852 C CA . ILE A 1 116 ? 33.224 -7.101 46.831 1.00 20.17 115 ILE A CA 1
ATOM 853 C C . ILE A 1 116 ? 32.176 -7.572 47.848 1.00 20.18 115 ILE A C 1
ATOM 854 O O . ILE A 1 116 ? 32.498 -8.322 48.757 1.00 19.17 115 ILE A O 1
ATOM 859 N N . GLY A 1 117 ? 30.930 -7.153 47.683 1.00 20.00 116 GLY A N 1
ATOM 860 C CA . GLY A 1 117 ? 29.823 -7.706 48.453 1.00 20.95 116 GLY A CA 1
ATOM 861 C C . GLY A 1 117 ? 28.539 -7.440 47.701 1.00 20.76 116 GLY A C 1
ATOM 862 O O . GLY A 1 117 ? 28.388 -6.363 47.131 1.00 21.15 116 GLY A O 1
ATOM 863 N N . GLY A 1 118 ? 27.644 -8.424 47.662 1.00 20.25 117 GLY A N 1
ATOM 864 C CA . GLY A 1 118 ? 26.354 -8.262 47.003 1.00 20.64 117 GLY A CA 1
ATOM 865 C C . GLY A 1 118 ? 25.301 -9.108 47.679 1.00 21.42 117 GLY A C 1
ATOM 866 O O . GLY A 1 118 ? 25.256 -10.322 47.466 1.00 21.86 117 GLY A O 1
ATOM 867 N N . ASP A 1 119 ? 24.457 -8.486 48.501 1.00 21.06 118 ASP A N 1
ATOM 868 C CA . ASP A 1 119 ? 23.479 -9.225 49.300 1.00 22.35 118 ASP A CA 1
ATOM 869 C C . ASP A 1 119 ? 22.096 -8.648 49.111 1.00 21.60 118 ASP A C 1
ATOM 870 O O . ASP A 1 119 ? 21.954 -7.452 48.919 1.00 22.41 118 ASP A O 1
ATOM 875 N N . THR A 1 120 ? 21.067 -9.473 49.209 1.00 20.28 119 THR A N 1
ATOM 876 C CA . THR A 1 120 ? 19.715 -8.965 49.138 1.00 20.37 119 THR A CA 1
ATOM 877 C C . THR A 1 120 ? 18.802 -9.557 50.224 1.00 19.98 119 THR A C 1
ATOM 878 O O . THR A 1 120 ? 19.042 -10.629 50.766 1.00 18.60 119 THR A O 1
ATOM 882 N N . THR A 1 121 ? 17.719 -8.842 50.459 1.00 20.50 120 THR A N 1
ATOM 883 C CA . THR A 1 121 ? 16.654 -9.234 51.362 1.00 21.19 120 THR A CA 1
ATOM 884 C C . THR A 1 121 ? 15.311 -8.775 50.782 1.00 20.50 120 THR A C 1
ATOM 885 O O . THR A 1 121 ? 15.239 -8.279 49.645 1.00 20.61 120 THR A O 1
ATOM 889 N N . ARG A 1 122 ? 14.249 -8.992 51.546 1.00 20.47 121 ARG A N 1
ATOM 890 C CA . ARG A 1 122 ? 12.887 -8.691 51.150 1.00 20.90 121 ARG A CA 1
ATOM 891 C C . ARG A 1 122 ? 12.360 -7.499 51.933 1.00 19.21 121 ARG A C 1
ATOM 892 O O . ARG A 1 122 ? 12.388 -7.501 53.153 1.00 18.01 121 ARG A O 1
ATOM 900 N N . GLY A 1 123 ? 11.830 -6.514 51.216 1.00 18.46 122 GLY A N 1
ATOM 901 C CA . GLY A 1 123 ? 11.195 -5.362 51.833 1.00 17.91 122 GLY A CA 1
ATOM 902 C C . GLY A 1 123 ? 11.013 -4.230 50.843 1.00 17.11 122 GLY A C 1
ATOM 903 O O . GLY A 1 123 ? 11.451 -4.339 49.700 1.00 17.07 122 GLY A O 1
ATOM 904 N N . PRO A 1 124 ? 10.379 -3.121 51.272 1.00 17.21 123 PRO A N 1
ATOM 905 C CA . PRO A 1 124 ? 10.202 -1.928 50.428 1.00 16.76 123 PRO A CA 1
ATOM 906 C C . PRO A 1 124 ? 11.550 -1.499 49.818 1.00 16.33 123 PRO A C 1
ATOM 907 O O . PRO A 1 124 ? 12.611 -1.585 50.491 1.00 15.86 123 PRO A O 1
ATOM 911 N N . LEU A 1 125 ? 11.524 -1.160 48.528 1.00 16.21 124 LEU A N 1
ATOM 912 C CA . LEU A 1 125 ? 12.733 -1.025 47.725 1.00 16.32 124 LEU A CA 1
ATOM 913 C C . LEU A 1 125 ? 13.706 0.002 48.323 1.00 16.49 124 LEU A C 1
ATOM 914 O O . LEU A 1 125 ? 13.354 1.181 48.474 1.00 16.73 124 LEU A O 1
ATOM 919 N N . THR A 1 126 ? 14.902 -0.477 48.676 1.00 16.84 125 THR A N 1
ATOM 920 C CA . THR A 1 126 ? 15.929 0.286 49.377 1.00 16.57 125 THR A CA 1
ATOM 921 C C . THR A 1 126 ? 17.241 -0.251 48.859 1.00 17.69 125 THR A C 1
ATOM 922 O O . THR A 1 126 ? 17.429 -1.477 48.840 1.00 16.92 125 THR A O 1
ATOM 926 N N . ILE A 1 127 ? 18.140 0.634 48.435 1.00 17.48 126 ILE A N 1
ATOM 927 C CA . ILE A 1 127 ? 19.422 0.246 47.816 1.00 17.83 126 ILE A CA 1
ATOM 928 C C . ILE A 1 127 ? 20.556 0.924 48.575 1.00 18.81 126 ILE A C 1
ATOM 929 O O . ILE A 1 127 ? 20.547 2.142 48.669 1.00 19.23 126 ILE A O 1
ATOM 934 N N . SER A 1 128 ? 21.489 0.153 49.148 1.00 19.29 127 SER A N 1
ATOM 935 C CA . SER A 1 128 ? 22.632 0.719 49.870 1.00 19.82 127 SER A CA 1
ATOM 936 C C . SER A 1 128 ? 23.921 0.323 49.211 1.00 19.88 127 SER A C 1
ATOM 937 O O . SER A 1 128 ? 24.208 -0.856 49.036 1.00 18.95 127 SER A O 1
ATOM 940 N N . VAL A 1 129 ? 24.726 1.333 48.918 1.00 21.06 128 VAL A N 1
ATOM 941 C CA . VAL A 1 129 ? 25.998 1.178 48.271 1.00 21.17 128 VAL A CA 1
ATOM 942 C C . VAL A 1 129 ? 27.019 1.794 49.176 1.00 21.19 128 VAL A C 1
ATOM 943 O O . VAL A 1 129 ? 26.784 2.867 49.755 1.00 22.18 128 VAL A O 1
ATOM 947 N N . GLN A 1 130 ? 28.111 1.070 49.379 1.00 21.60 129 GLN A N 1
ATOM 948 C CA A GLN A 1 130 ? 29.282 1.616 49.991 0.50 21.35 129 GLN A CA 1
ATOM 949 C CA B GLN A 1 130 ? 29.314 1.671 49.978 0.50 21.11 129 GLN A CA 1
ATOM 950 C C . GLN A 1 130 ? 30.407 1.606 48.944 1.00 20.77 129 GLN A C 1
ATOM 951 O O . GLN A 1 130 ? 30.649 0.596 48.346 1.00 20.85 129 GLN A O 1
ATOM 962 N N . ILE A 1 131 ? 31.086 2.724 48.753 1.00 20.27 130 ILE A N 1
ATOM 963 C CA . ILE A 1 131 ? 32.154 2.808 47.770 1.00 19.97 130 ILE A CA 1
ATOM 964 C C . ILE A 1 131 ? 33.446 3.187 48.499 1.00 19.13 130 ILE A C 1
ATOM 965 O O . ILE A 1 131 ? 33.403 3.947 49.473 1.00 17.95 130 ILE A O 1
ATOM 978 N N . GLY A 1 133 ? 37.724 4.150 47.797 1.00 19.38 132 GLY A N 1
ATOM 979 C CA . GLY A 1 133 ? 38.743 4.550 46.826 1.00 20.14 132 GLY A CA 1
ATOM 980 C C . GLY A 1 133 ? 40.031 4.933 47.496 1.00 20.81 132 GLY A C 1
ATOM 981 O O . GLY A 1 133 ? 40.087 4.979 48.723 1.00 20.40 132 GLY A O 1
ATOM 982 N N . GLU A 1 134 ? 41.054 5.191 46.685 1.00 21.53 133 GLU A N 1
ATOM 983 C CA . GLU A 1 134 ? 42.394 5.536 47.165 1.00 22.44 133 GLU A CA 1
ATOM 984 C C . GLU A 1 134 ? 42.760 6.976 46.860 1.00 23.07 133 GLU A C 1
ATOM 985 O O . GLU A 1 134 ? 42.420 7.464 45.792 1.00 22.08 133 GLU A O 1
ATOM 991 N N . THR A 1 135 ? 43.407 7.644 47.830 1.00 23.77 134 THR A N 1
ATOM 992 C CA . THR A 1 135 ? 43.952 9.007 47.673 1.00 25.12 134 THR A CA 1
ATOM 993 C C . THR A 1 135 ? 45.294 9.076 48.379 1.00 25.11 134 THR A C 1
ATOM 994 O O . THR A 1 135 ? 45.484 8.407 49.406 1.00 24.51 134 THR A O 1
ATOM 998 N N . PRO A 1 136 ? 46.237 9.876 47.853 1.00 26.31 135 PRO A N 1
ATOM 999 C CA . PRO A 1 136 ? 47.449 10.102 48.654 1.00 26.75 135 PRO A CA 1
ATOM 1000 C C . PRO A 1 136 ? 47.152 10.835 49.975 1.00 27.23 135 PRO A C 1
ATOM 1001 O O . PRO A 1 136 ? 46.191 11.609 50.042 1.00 26.44 135 PRO A O 1
ATOM 1005 N N . PRO A 1 137 ? 47.964 10.598 51.028 1.00 28.71 136 PRO A N 1
ATOM 1006 C CA . PRO A 1 137 ? 47.669 11.285 52.296 1.00 29.17 136 PRO A CA 1
ATOM 1007 C C . PRO A 1 137 ? 47.757 12.819 52.134 1.00 29.80 136 PRO A C 1
ATOM 1008 O O . PRO A 1 137 ? 48.647 13.326 51.431 1.00 28.39 136 PRO A O 1
ATOM 1012 N N . GLY A 1 138 ? 46.776 13.518 52.708 1.00 30.85 137 GLY A N 1
ATOM 1013 C CA . GLY A 1 138 ? 46.638 14.964 52.532 1.00 31.65 137 GLY A CA 1
ATOM 1014 C C . GLY A 1 138 ? 46.150 15.477 51.181 1.00 32.41 137 GLY A C 1
ATOM 1015 O O . GLY A 1 138 ? 45.968 16.694 51.031 1.00 34.08 137 GLY A O 1
ATOM 1016 N N . ALA A 1 139 ? 45.926 14.610 50.190 1.00 31.64 138 ALA A N 1
ATOM 1017 C CA . ALA A 1 139 ? 45.585 15.085 48.836 1.00 31.26 138 ALA A CA 1
ATOM 1018 C C . ALA A 1 139 ? 44.073 15.058 48.574 1.00 30.98 138 ALA A C 1
ATOM 1019 O O . ALA A 1 139 ? 43.649 15.376 47.477 1.00 31.63 138 ALA A O 1
ATOM 1021 N N . SER A 1 140 ? 43.278 14.703 49.585 1.00 30.59 139 SER A N 1
ATOM 1022 C CA A SER A 1 140 ? 41.817 14.639 49.488 0.50 30.41 139 SER A CA 1
ATOM 1023 C CA B SER A 1 140 ? 41.828 14.640 49.434 0.50 30.44 139 SER A CA 1
ATOM 1024 C C . SER A 1 140 ? 41.195 16.033 49.368 1.00 30.44 139 SER A C 1
ATOM 1025 O O . SER A 1 140 ? 41.742 17.007 49.900 1.00 30.36 139 SER A O 1
ATOM 1030 N N . LEU A 1 141 ? 40.054 16.113 48.688 1.00 29.17 140 LEU A N 1
ATOM 1031 C CA . LEU A 1 141 ? 39.261 17.314 48.596 1.00 29.13 140 LEU A CA 1
ATOM 1032 C C . LEU A 1 141 ? 38.089 17.175 49.568 1.00 29.24 140 LEU A C 1
ATOM 1033 O O . LEU A 1 141 ? 37.387 16.173 49.525 1.00 29.97 140 LEU A O 1
ATOM 1038 N N . LEU A 1 142 ? 37.870 18.172 50.421 1.00 30.00 141 LEU A N 1
ATOM 1039 C CA A LEU A 1 142 ? 36.764 18.171 51.396 0.60 30.32 141 LEU A CA 1
ATOM 1040 C CA B LEU A 1 142 ? 36.769 18.172 51.395 0.40 30.14 141 LEU A CA 1
ATOM 1041 C C . LEU A 1 142 ? 35.816 19.333 51.119 1.00 30.29 141 LEU A C 1
ATOM 1042 O O . LEU A 1 142 ? 36.190 20.297 50.444 1.00 29.51 141 LEU A O 1
ATOM 1051 N N . ARG A 1 143 ? 34.596 19.243 51.654 1.00 29.75 142 ARG A N 1
ATOM 1052 C CA . ARG A 1 143 ? 33.631 20.345 51.563 1.00 29.66 142 ARG A CA 1
ATOM 1053 C C . ARG A 1 143 ? 33.884 21.488 52.570 1.00 29.16 142 ARG A C 1
ATOM 1054 O O . ARG A 1 143 ? 33.331 22.580 52.413 1.00 29.35 142 ARG A O 1
ATOM 1062 N N . SER A 1 144 ? 34.736 21.255 53.567 1.00 28.25 143 SER A N 1
ATOM 1063 C CA . SER A 1 144 ? 34.869 22.142 54.737 1.00 27.78 143 SER A CA 1
ATOM 1064 C C . SER A 1 144 ? 36.005 23.177 54.635 1.00 27.16 143 SER A C 1
ATOM 1065 O O . SER A 1 144 ? 36.225 23.934 55.588 1.00 27.13 143 SER A O 1
ATOM 1068 N N . THR A 1 145 ? 36.697 23.236 53.497 1.00 26.07 144 THR A N 1
ATOM 1069 C CA . THR A 1 145 ? 38.024 23.876 53.419 1.00 25.79 144 THR A CA 1
ATOM 1070 C C . THR A 1 145 ? 38.124 24.989 52.345 1.00 25.55 144 THR A C 1
ATOM 1071 O O . THR A 1 145 ? 39.228 25.320 51.869 1.00 25.10 144 THR A O 1
ATOM 1075 N N . ALA A 1 146 ? 36.975 25.584 52.000 1.00 25.12 145 ALA A N 1
ATOM 1076 C CA . ALA A 1 146 ? 36.917 26.701 51.045 1.00 25.16 145 ALA A CA 1
ATOM 1077 C C . ALA A 1 146 ? 37.481 27.936 51.708 1.00 25.35 145 ALA A C 1
ATOM 1078 O O . ALA A 1 146 ? 37.364 28.074 52.917 1.00 25.26 145 ALA A O 1
ATOM 1080 N N . ARG A 1 147 ? 38.074 28.813 50.902 1.00 25.74 146 ARG A N 1
ATOM 1081 C CA . ARG A 1 147 ? 38.791 29.995 51.368 1.00 26.42 146 ARG A CA 1
ATOM 1082 C C . ARG A 1 147 ? 38.276 31.277 50.726 1.00 25.59 146 ARG A C 1
ATOM 1083 O O . ARG A 1 147 ? 37.765 31.250 49.603 1.00 24.52 146 ARG A O 1
ATOM 1091 N N . ALA A 1 148 ? 38.442 32.391 51.448 1.00 25.17 147 ALA A N 1
ATOM 1092 C CA . ALA A 1 148 ? 38.056 33.719 50.981 1.00 24.76 147 ALA A CA 1
ATOM 1093 C C . ALA A 1 148 ? 38.831 34.042 49.713 1.00 24.62 147 ALA A C 1
ATOM 1094 O O . ALA A 1 148 ? 40.025 33.741 49.643 1.00 25.03 147 ALA A O 1
ATOM 1096 N N . ASP A 1 149 ? 38.135 34.614 48.720 1.00 23.78 148 ASP A N 1
ATOM 1097 C CA . ASP A 1 149 ? 38.669 34.912 47.365 1.00 23.17 148 ASP A CA 1
ATOM 1098 C C . ASP A 1 149 ? 39.019 33.702 46.476 1.00 22.20 148 ASP A C 1
ATOM 1099 O O . ASP A 1 149 ? 39.797 33.827 45.517 1.00 22.05 148 ASP A O 1
ATOM 1104 N N . ASP A 1 150 ? 38.472 32.536 46.808 1.00 20.61 149 ASP A N 1
ATOM 1105 C CA . ASP A 1 150 ? 38.480 31.421 45.890 1.00 20.06 149 ASP A CA 1
ATOM 1106 C C . ASP A 1 150 ? 37.518 31.762 44.777 1.00 19.42 149 ASP A C 1
ATOM 1107 O O . ASP A 1 150 ? 36.470 32.350 45.034 1.00 19.03 149 ASP A O 1
ATOM 1112 N N . ASP A 1 151 ? 37.879 31.413 43.546 1.00 19.49 150 ASP A N 1
ATOM 1113 C CA . ASP A 1 151 ? 36.892 31.234 42.487 1.00 19.13 150 ASP A CA 1
ATOM 1114 C C . ASP A 1 151 ? 35.992 30.072 42.854 1.00 18.90 150 ASP A C 1
ATOM 1115 O O . ASP A 1 151 ? 36.478 29.106 43.442 1.00 19.68 150 ASP A O 1
ATOM 1120 N N . ILE A 1 152 ? 34.704 30.158 42.506 1.00 18.18 151 ILE A N 1
ATOM 1121 C CA . ILE A 1 152 ? 33.777 29.021 42.592 1.00 17.83 151 ILE A CA 1
ATOM 1122 C C . ILE A 1 152 ? 33.574 28.527 41.171 1.00 18.18 151 ILE A C 1
ATOM 1123 O O . ILE A 1 152 ? 33.129 29.295 40.314 1.00 17.77 151 ILE A O 1
ATOM 1128 N N . TRP A 1 153 ? 33.925 27.263 40.939 1.00 18.08 152 TRP A N 1
ATOM 1129 C CA . TRP A 1 153 ? 33.787 26.608 39.645 1.00 18.02 152 TRP A CA 1
ATOM 1130 C C . TRP A 1 153 ? 32.655 25.610 39.682 1.00 18.95 152 TRP A C 1
ATOM 1131 O O . TRP A 1 153 ? 32.395 25.004 40.717 1.00 17.64 152 TRP A O 1
ATOM 1142 N N . VAL A 1 154 ? 32.032 25.424 38.521 1.00 19.53 153 VAL A N 1
ATOM 1143 C CA . VAL A 1 154 ? 31.091 24.349 38.248 1.00 20.13 153 VAL A CA 1
ATOM 1144 C C . VAL A 1 154 ? 31.639 23.578 37.030 1.00 19.54 153 VAL A C 1
ATOM 1145 O O . VAL A 1 154 ? 32.113 24.196 36.049 1.00 18.26 153 VAL A O 1
ATOM 1149 N N . SER A 1 155 ? 31.627 22.237 37.094 1.00 18.92 154 SER A N 1
ATOM 1150 C CA . SER A 1 155 ? 32.297 21.407 36.056 1.00 18.68 154 SER A CA 1
ATOM 1151 C C . SER A 1 155 ? 31.467 21.158 34.800 1.00 18.50 154 SER A C 1
ATOM 1152 O O . SER A 1 155 ? 31.963 20.547 33.855 1.00 19.74 154 SER A O 1
ATOM 1155 N N . GLY A 1 156 ? 30.221 21.599 34.754 1.00 18.40 155 GLY A N 1
ATOM 1156 C CA . GLY A 1 156 ? 29.388 21.317 33.591 1.00 18.29 155 GLY A CA 1
ATOM 1157 C C . GLY A 1 156 ? 28.019 21.932 33.753 1.00 19.10 155 GLY A C 1
ATOM 1158 O O . GLY A 1 156 ? 27.715 22.509 34.819 1.00 18.88 155 GLY A O 1
ATOM 1159 N N . PRO A 1 157 ? 27.166 21.795 32.722 1.00 19.34 156 PRO A N 1
ATOM 1160 C CA . PRO A 1 157 ? 25.825 22.371 32.756 1.00 18.94 156 PRO A CA 1
ATOM 1161 C C . PRO A 1 157 ? 24.935 21.868 33.873 1.00 18.88 156 PRO A C 1
ATOM 1162 O O . PRO A 1 157 ? 24.965 20.674 34.229 1.00 18.33 156 PRO A O 1
ATOM 1166 N N . LEU A 1 158 ? 24.180 22.801 34.443 1.00 18.12 157 LEU A N 1
ATOM 1167 C CA . LEU A 1 158 ? 23.238 22.523 35.504 1.00 18.19 157 LEU A CA 1
ATOM 1168 C C . LEU A 1 158 ? 21.811 22.708 35.029 1.00 18.14 157 LEU A C 1
ATOM 1169 O O . LEU A 1 158 ? 21.546 23.601 34.233 1.00 18.32 157 LEU A O 1
ATOM 1174 N N . GLY A 1 159 ? 20.901 21.891 35.561 1.00 17.64 158 GLY A N 1
ATOM 1175 C CA . GLY A 1 159 ? 19.477 22.029 35.328 1.00 17.76 158 GLY A CA 1
ATOM 1176 C C . GLY A 1 159 ? 18.852 20.995 34.417 1.00 18.01 158 GLY A C 1
ATOM 1177 O O . GLY A 1 159 ? 17.646 20.870 34.415 1.00 18.15 158 GLY A O 1
ATOM 1178 N N . ASP A 1 160 ? 19.643 20.267 33.623 1.00 18.50 159 ASP A N 1
ATOM 1179 C CA . ASP A 1 160 ? 19.075 19.316 32.644 1.00 19.10 159 ASP A CA 1
ATOM 1180 C C . ASP A 1 160 ? 18.246 18.206 33.272 1.00 17.32 159 ASP A C 1
ATOM 1181 O O . ASP A 1 160 ? 17.126 17.931 32.837 1.00 16.90 159 ASP A O 1
ATOM 1186 N N . ALA A 1 161 ? 18.803 17.594 34.307 1.00 17.48 160 ALA A N 1
ATOM 1187 C CA . ALA A 1 161 ? 18.149 16.478 35.014 1.00 17.25 160 ALA A CA 1
ATOM 1188 C C . ALA A 1 161 ? 16.816 16.937 35.616 1.00 17.14 160 ALA A C 1
ATOM 1189 O O . ALA A 1 161 ? 15.782 16.261 35.483 1.00 17.54 160 ALA A O 1
ATOM 1191 N N . ALA A 1 162 ? 16.834 18.101 36.252 1.00 18.44 161 ALA A N 1
ATOM 1192 C CA . ALA A 1 162 ? 15.611 18.694 36.811 1.00 18.59 161 ALA A CA 1
ATOM 1193 C C . ALA A 1 162 ? 14.592 19.042 35.703 1.00 18.24 161 ALA A C 1
ATOM 1194 O O . ALA A 1 162 ? 13.379 18.836 35.895 1.00 18.64 161 ALA A O 1
ATOM 1196 N N . LEU A 1 163 ? 15.060 19.551 34.553 1.00 18.80 162 LEU A N 1
ATOM 1197 C CA . LEU A 1 163 ? 14.162 19.891 33.464 1.00 18.51 162 LEU A CA 1
ATOM 1198 C C . LEU A 1 163 ? 13.546 18.645 32.853 1.00 18.64 162 LEU A C 1
ATOM 1199 O O . LEU A 1 163 ? 12.336 18.629 32.553 1.00 19.74 162 LEU A O 1
ATOM 1204 N N . ALA A 1 164 ? 14.377 17.623 32.626 1.00 17.66 163 ALA A N 1
ATOM 1205 C CA . ALA A 1 164 ? 13.871 16.324 32.168 1.00 17.17 163 ALA A CA 1
ATOM 1206 C C . ALA A 1 164 ? 12.786 15.795 33.091 1.00 17.44 163 ALA A C 1
ATOM 1207 O O . ALA A 1 164 ? 11.708 15.376 32.636 1.00 17.00 163 ALA A O 1
ATOM 1209 N N . LEU A 1 165 ? 13.074 15.826 34.398 1.00 16.99 164 LEU A N 1
ATOM 1210 C CA . LEU A 1 165 ? 12.124 15.369 35.405 1.00 17.64 164 LEU A CA 1
ATOM 1211 C C . LEU A 1 165 ? 10.816 16.167 35.385 1.00 17.47 164 LEU A C 1
ATOM 1212 O O . LEU A 1 165 ? 9.739 15.588 35.406 1.00 18.55 164 LEU A O 1
ATOM 1217 N N . ALA A 1 166 ? 10.918 17.490 35.338 1.00 17.86 165 ALA A N 1
ATOM 1218 C CA . ALA A 1 166 ? 9.750 18.369 35.239 1.00 17.27 165 ALA A CA 1
ATOM 1219 C C . ALA A 1 166 ? 8.903 18.051 34.027 1.00 17.36 165 ALA A C 1
ATOM 1220 O O . ALA A 1 166 ? 7.687 18.042 34.132 1.00 18.44 165 ALA A O 1
ATOM 1222 N N . ALA A 1 167 ? 9.532 17.788 32.886 1.00 17.00 166 ALA A N 1
ATOM 1223 C CA . ALA A 1 167 ? 8.816 17.418 31.659 1.00 17.15 166 ALA A CA 1
ATOM 1224 C C . ALA A 1 167 ? 8.122 16.077 31.785 1.00 17.36 166 ALA A C 1
ATOM 1225 O O . ALA A 1 167 ? 6.950 15.975 31.491 1.00 16.53 166 ALA A O 1
ATOM 1227 N N . ILE A 1 168 ? 8.836 15.062 32.267 1.00 18.54 167 ILE A N 1
ATOM 1228 C CA . ILE A 1 168 ? 8.234 13.733 32.544 1.00 19.67 167 ILE A CA 1
ATOM 1229 C C . ILE A 1 168 ? 7.017 13.826 33.486 1.00 19.68 167 ILE A C 1
ATOM 1230 O O . ILE A 1 168 ? 6.019 13.131 33.282 1.00 19.89 167 ILE A O 1
ATOM 1235 N N . GLN A 1 169 ? 7.068 14.752 34.446 1.00 20.18 168 GLN A N 1
ATOM 1236 C CA . GLN A 1 169 ? 5.992 14.930 35.448 1.00 20.62 168 GLN A CA 1
ATOM 1237 C C . GLN A 1 169 ? 4.876 15.869 34.979 1.00 21.13 168 GLN A C 1
ATOM 1238 O O . GLN A 1 169 ? 4.020 16.265 35.761 1.00 20.61 168 GLN A O 1
ATOM 1244 N N . GLY A 1 170 ? 4.877 16.240 33.702 1.00 22.19 169 GLY A N 1
ATOM 1245 C CA . GLY A 1 170 ? 3.905 17.182 33.165 1.00 22.61 169 GLY A CA 1
ATOM 1246 C C . GLY A 1 170 ? 3.982 18.586 33.741 1.00 23.21 169 GLY A C 1
ATOM 1247 O O . GLY A 1 170 ? 3.026 19.328 33.600 1.00 24.05 169 GLY A O 1
ATOM 1248 N N . ARG A 1 171 ? 5.104 18.967 34.361 1.00 23.32 170 ARG A N 1
ATOM 1249 C CA . ARG A 1 171 ? 5.218 20.270 35.037 1.00 23.73 170 ARG A CA 1
ATOM 1250 C C . ARG A 1 171 ? 5.754 21.362 34.109 1.00 23.85 170 ARG A C 1
ATOM 1251 O O . ARG A 1 171 ? 5.413 22.503 34.288 1.00 25.27 170 ARG A O 1
ATOM 1259 N N . TYR A 1 172 ? 6.591 21.021 33.138 1.00 23.97 171 TYR A N 1
ATOM 1260 C CA . TYR A 1 172 ? 7.122 21.988 32.167 1.00 24.13 171 TYR A CA 1
ATOM 1261 C C . TYR A 1 172 ? 7.057 21.408 30.752 1.00 23.34 171 TYR A C 1
ATOM 1262 O O . TYR A 1 172 ? 7.430 20.271 30.562 1.00 22.42 171 TYR A O 1
ATOM 1271 N N . PRO A 1 173 ? 6.622 22.211 29.744 1.00 23.47 172 PRO A N 1
ATOM 1272 C CA . PRO A 1 173 ? 6.513 21.639 28.415 1.00 23.22 172 PRO A CA 1
ATOM 1273 C C . PRO A 1 173 ? 7.856 21.606 27.680 1.00 22.98 172 PRO A C 1
ATOM 1274 O O . PRO A 1 173 ? 8.500 22.648 27.500 1.00 25.01 172 PRO A O 1
ATOM 1278 N N . LEU A 1 174 ? 8.279 20.419 27.280 1.00 21.53 173 LEU A N 1
ATOM 1279 C CA . LEU A 1 174 ? 9.419 20.243 26.383 1.00 20.16 173 LEU A CA 1
ATOM 1280 C C . LEU A 1 174 ? 8.923 19.546 25.148 1.00 18.45 173 LEU A C 1
ATOM 1281 O O . LEU A 1 174 ? 7.984 18.769 25.227 1.00 17.28 173 LEU A O 1
ATOM 1286 N N . SER A 1 175 ? 9.571 19.807 24.015 1.00 16.94 174 SER A N 1
ATOM 1287 C CA . SER A 1 175 ? 9.378 18.971 22.839 1.00 16.11 174 SER A CA 1
ATOM 1288 C C . SER A 1 175 ? 10.086 17.639 23.052 1.00 16.17 174 SER A C 1
ATOM 1289 O O . SER A 1 175 ? 10.974 17.523 23.913 1.00 15.58 174 SER A O 1
ATOM 1292 N N . ASP A 1 176 ? 9.734 16.658 22.219 1.00 16.32 175 ASP A N 1
ATOM 1293 C CA . ASP A 1 176 ? 10.413 15.372 22.207 1.00 16.81 175 ASP A CA 1
ATOM 1294 C C . ASP A 1 176 ? 11.933 15.534 21.990 1.00 16.33 175 ASP A C 1
ATOM 1295 O O . ASP A 1 176 ? 12.737 14.902 22.692 1.00 15.59 175 ASP A O 1
ATOM 1300 N N . THR A 1 177 ? 12.329 16.416 21.073 1.00 15.28 176 THR A N 1
ATOM 1301 C CA . THR A 1 177 ? 13.758 16.644 20.808 1.00 14.75 176 THR A CA 1
ATOM 1302 C C . THR A 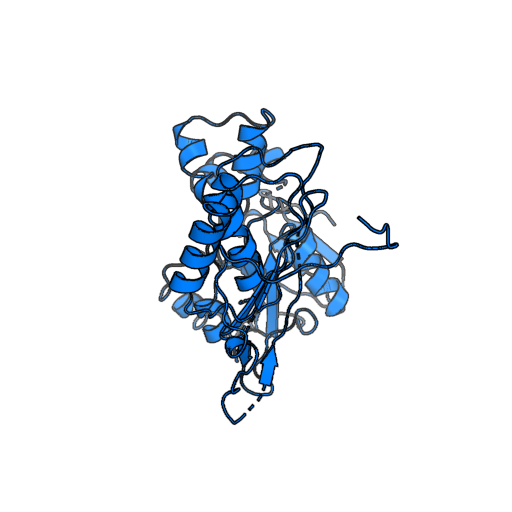1 177 ? 14.474 17.238 22.035 1.00 14.77 176 THR A C 1
ATOM 1303 O O . THR A 1 177 ? 15.556 16.798 22.410 1.00 14.58 176 THR A O 1
ATOM 1307 N N . GLU A 1 178 ? 13.853 18.207 22.670 1.00 15.22 177 GLU A N 1
ATOM 1308 C CA . GLU A 1 178 ? 14.417 18.806 23.878 1.00 15.39 177 GLU A CA 1
ATOM 1309 C C . GLU A 1 178 ? 14.524 17.811 25.023 1.00 16.46 177 GLU A C 1
ATOM 1310 O O . GLU A 1 178 ? 15.559 17.739 25.708 1.00 15.95 177 GLU A O 1
ATOM 1316 N N . LEU A 1 179 ? 13.463 17.028 25.222 1.00 17.16 178 LEU A N 1
ATOM 1317 C CA . LEU A 1 179 ? 13.468 15.976 26.254 1.00 17.61 178 LEU A CA 1
ATOM 1318 C C . LEU A 1 179 ? 14.518 14.894 25.955 1.00 17.98 178 LEU A C 1
ATOM 1319 O O . LEU A 1 179 ? 15.202 14.455 26.880 1.00 19.35 178 LEU A O 1
ATOM 1324 N N . ALA A 1 180 ? 14.692 14.483 24.701 1.00 17.99 179 ALA A N 1
ATOM 1325 C CA . ALA A 1 180 ? 15.768 13.503 24.372 1.00 18.75 179 ALA A CA 1
ATOM 1326 C C . ALA A 1 180 ? 17.159 14.044 24.772 1.00 19.58 179 ALA A C 1
ATOM 1327 O O . ALA A 1 180 ? 18.033 13.285 25.202 1.00 20.84 179 ALA A O 1
ATOM 1329 N N . ALA A 1 181 ? 17.338 15.359 24.706 1.00 19.62 180 ALA A N 1
ATOM 1330 C CA . ALA A 1 181 ? 18.593 15.976 25.069 1.00 19.83 180 ALA A CA 1
ATOM 1331 C C . ALA A 1 181 ? 18.813 16.001 26.586 1.00 20.89 180 ALA A C 1
ATOM 1332 O O . ALA A 1 181 ? 19.827 15.519 27.065 1.00 23.25 180 ALA A O 1
ATOM 1334 N N . CYS A 1 182 ? 17.880 16.540 27.350 1.00 20.40 181 CYS A N 1
ATOM 1335 C CA A CYS A 1 182 ? 18.000 16.695 28.804 0.60 21.09 181 CYS A CA 1
ATOM 1336 C CA B CYS A 1 182 ? 18.145 16.684 28.780 0.40 20.99 181 CYS A CA 1
ATOM 1337 C C . CYS A 1 182 ? 17.935 15.371 29.554 1.00 21.31 181 CYS A C 1
ATOM 1338 O O . CYS A 1 182 ? 18.483 15.225 30.655 1.00 21.10 181 CYS A O 1
ATOM 1343 N N . GLY A 1 183 ? 17.205 14.413 28.968 1.00 21.38 182 GLY A N 1
ATOM 1344 C CA . GLY A 1 183 ? 16.980 13.118 29.583 1.00 20.97 182 GLY A CA 1
ATOM 1345 C C . GLY A 1 183 ? 18.235 12.295 29.811 1.00 21.61 182 GLY A C 1
ATOM 1346 O O . GLY A 1 183 ? 18.283 11.480 30.745 1.00 20.35 182 GLY A O 1
ATOM 1347 N N . LYS A 1 184 ? 19.261 12.506 28.978 1.00 20.86 183 LYS A N 1
ATOM 1348 C CA . LYS A 1 184 ? 20.545 11.825 29.176 1.00 21.69 183 LYS A CA 1
ATOM 1349 C C . LYS A 1 184 ? 21.189 12.169 30.531 1.00 20.00 183 LYS A C 1
ATOM 1350 O O . LYS A 1 184 ? 21.728 11.305 31.176 1.00 18.83 183 LYS A O 1
ATOM 1356 N N . ALA A 1 185 ? 21.095 13.432 30.934 1.00 18.82 184 ALA A N 1
ATOM 1357 C CA . ALA A 1 185 ? 21.618 13.907 32.170 1.00 18.71 184 ALA A CA 1
ATOM 1358 C C . ALA A 1 185 ? 20.830 13.314 33.350 1.00 18.57 184 ALA A C 1
ATOM 1359 O O . ALA A 1 185 ? 21.427 13.071 34.390 1.00 19.52 184 ALA A O 1
ATOM 1361 N N . LEU A 1 186 ? 19.523 13.096 33.197 1.00 18.43 185 LEU A N 1
ATOM 1362 C CA . LEU A 1 186 ? 18.694 12.465 34.249 1.00 18.60 185 LEU A CA 1
ATOM 1363 C C . LEU A 1 186 ? 19.039 11.003 34.469 1.00 18.63 185 LEU A C 1
ATOM 1364 O O . LEU A 1 186 ? 19.270 10.574 35.581 1.00 18.26 185 LEU A O 1
ATOM 1369 N N . HIS A 1 187 ? 19.064 10.245 33.387 1.00 18.13 186 HIS A N 1
ATOM 1370 C CA . HIS A 1 187 ? 19.174 8.813 33.483 1.00 18.60 186 HIS A CA 1
ATOM 1371 C C . HIS A 1 187 ? 20.618 8.315 33.638 1.00 17.78 186 HIS A C 1
ATOM 1372 O O . HIS A 1 187 ? 20.822 7.293 34.322 1.00 16.99 186 HIS A O 1
ATOM 1379 N N . GLN A 1 188 ? 21.599 8.980 33.018 1.00 16.66 187 GLN A N 1
ATOM 1380 C CA . GLN A 1 188 ? 22.994 8.551 33.139 1.00 17.15 187 GLN A CA 1
ATOM 1381 C C . GLN A 1 188 ? 23.918 9.698 33.390 1.00 17.11 187 GLN A C 1
ATOM 1382 O O . GLN A 1 188 ? 24.686 10.074 32.493 1.00 17.04 187 GLN A O 1
ATOM 1388 N N . PRO A 1 189 ? 23.881 10.244 34.614 1.00 16.98 188 PRO A N 1
ATOM 1389 C CA . PRO A 1 189 ? 24.865 11.258 34.957 1.00 18.61 188 PRO A CA 1
ATOM 1390 C C . PRO A 1 189 ? 26.276 10.654 34.907 1.00 19.46 188 PRO A C 1
ATOM 1391 O O . PRO A 1 189 ? 26.471 9.502 35.318 1.00 19.54 188 PRO A O 1
ATOM 1395 N N . GLN A 1 190 ? 27.226 11.415 34.377 1.00 19.18 189 GLN A N 1
ATOM 1396 C CA . GLN A 1 190 ? 28.581 10.924 34.212 1.00 19.53 189 GLN A CA 1
ATOM 1397 C C . GLN A 1 190 ? 29.430 11.426 35.379 1.00 18.63 189 GLN A C 1
ATOM 1398 O O . GLN A 1 190 ? 29.708 12.637 35.458 1.00 18.66 189 GLN A O 1
ATOM 1404 N N . PRO A 1 191 ? 29.839 10.526 36.293 1.00 17.99 190 PRO A N 1
ATOM 1405 C CA . PRO A 1 191 ? 30.659 11.012 37.435 1.00 17.76 190 PRO A CA 1
ATOM 1406 C C . PRO A 1 191 ? 32.043 11.540 37.021 1.00 17.30 190 PRO A C 1
ATOM 1407 O O . PRO A 1 191 ? 32.696 10.955 36.155 1.00 17.07 190 PRO A O 1
ATOM 1411 N N . ARG A 1 192 ? 32.455 12.658 37.603 1.00 16.48 191 ARG A N 1
ATOM 1412 C CA . ARG A 1 192 ? 33.642 13.357 37.160 1.00 16.36 191 ARG A CA 1
ATOM 1413 C C . ARG A 1 192 ? 34.891 12.890 37.884 1.00 16.37 191 ARG A C 1
ATOM 1414 O O . ARG A 1 192 ? 35.612 13.697 38.497 1.00 15.99 191 ARG A O 1
ATOM 1422 N N . VAL A 1 193 ? 35.194 11.601 37.710 1.00 16.03 192 VAL A N 1
ATOM 1423 C CA . VAL A 1 193 ? 36.237 10.908 38.448 1.00 16.72 192 VAL A CA 1
ATOM 1424 C C . VAL A 1 193 ? 37.639 11.399 38.110 1.00 16.61 192 VAL A C 1
ATOM 1425 O O . VAL A 1 193 ? 38.463 11.630 39.017 1.00 16.27 192 VAL A O 1
ATOM 1429 N N . VAL A 1 194 ? 37.913 11.540 36.817 1.00 15.88 193 VAL A N 1
ATOM 1430 C CA . VAL A 1 194 ? 39.226 11.961 36.354 1.00 15.45 193 VAL A CA 1
ATOM 1431 C C . VAL A 1 194 ? 39.446 13.428 36.705 1.00 15.85 193 VAL A C 1
ATOM 1432 O O . VAL A 1 194 ? 40.543 13.780 37.145 1.00 15.55 193 VAL A O 1
ATOM 1436 N N . LEU A 1 195 ? 38.409 14.267 36.571 1.00 15.68 194 LEU A N 1
ATOM 1437 C CA . LEU A 1 195 ? 38.487 15.659 37.018 1.00 16.15 194 LEU A CA 1
ATOM 1438 C C . LEU A 1 195 ? 38.908 15.737 38.492 1.00 16.54 194 LEU A C 1
ATOM 1439 O O . LEU A 1 195 ? 39.831 16.477 38.851 1.00 16.10 194 LEU A O 1
ATOM 1444 N N . GLY A 1 196 ? 38.224 14.978 39.340 1.00 16.49 195 GLY A N 1
ATOM 1445 C CA . GLY A 1 196 ? 38.469 15.041 40.753 1.00 17.31 195 GLY A CA 1
ATOM 1446 C C . GLY A 1 196 ? 39.924 14.730 41.078 1.00 17.85 195 GLY A C 1
ATOM 1447 O O . GLY A 1 196 ? 40.554 15.468 41.812 1.00 17.66 195 GLY A O 1
ATOM 1448 N N . GLN A 1 197 ? 40.456 13.673 40.469 1.00 18.86 196 GLN A N 1
ATOM 1449 C CA . GLN A 1 197 ? 41.867 13.325 40.625 1.00 19.62 196 GLN A CA 1
ATOM 1450 C C . GLN A 1 197 ? 42.790 14.432 40.102 1.00 19.80 196 GLN A C 1
ATOM 1451 O O . GLN A 1 197 ? 43.780 14.757 40.747 1.00 20.24 196 GLN A O 1
ATOM 1457 N N . ALA A 1 198 ? 42.438 15.037 38.965 1.00 19.88 197 ALA A N 1
ATOM 1458 C CA . ALA A 1 198 ? 43.208 16.160 38.414 1.00 20.08 197 ALA A CA 1
ATOM 1459 C C . ALA A 1 198 ? 43.183 17.414 39.284 1.00 20.28 197 ALA A C 1
ATOM 1460 O O . ALA A 1 198 ? 44.087 18.237 39.169 1.00 20.76 197 ALA A O 1
ATOM 1462 N N . LEU A 1 199 ? 42.161 17.583 40.127 1.00 20.53 198 LEU A N 1
ATOM 1463 C CA . LEU A 1 199 ? 42.043 18.788 40.971 1.00 20.83 198 LEU A CA 1
ATOM 1464 C C . LEU A 1 199 ? 42.802 18.738 42.310 1.00 21.67 198 LEU A C 1
ATOM 1465 O O . LEU A 1 199 ? 42.883 19.764 43.019 1.00 22.48 198 LEU A O 1
ATOM 1470 N N . ARG A 1 200 ? 43.377 17.580 42.639 1.00 22.10 199 ARG A N 1
ATOM 1471 C CA . ARG A 1 200 ? 44.289 17.445 43.784 1.00 22.57 199 ARG A CA 1
ATOM 1472 C C . ARG A 1 200 ? 45.415 18.448 43.636 1.00 22.59 199 ARG A C 1
ATOM 1473 O O . ARG A 1 200 ? 46.016 18.550 42.567 1.00 23.41 199 ARG A O 1
ATOM 1481 N N . GLY A 1 201 ? 45.678 19.210 44.685 1.00 22.98 200 GLY A N 1
ATOM 1482 C CA . GLY A 1 201 ? 46.673 20.275 44.628 1.00 23.21 200 GLY A CA 1
ATOM 1483 C C . GLY A 1 201 ? 46.203 21.611 44.090 1.00 23.47 200 GLY A C 1
ATOM 1484 O O . GLY A 1 201 ? 46.884 22.621 44.321 1.00 23.63 200 GLY A O 1
ATOM 1485 N N . LEU A 1 202 ? 45.061 21.637 43.391 1.00 23.38 201 LEU A N 1
ATOM 1486 C CA . LEU A 1 202 ? 44.555 22.848 42.760 1.00 23.67 201 LEU A CA 1
ATOM 1487 C C . LEU A 1 202 ? 43.285 23.359 43.435 1.00 23.81 201 LEU A C 1
ATOM 1488 O O . LEU A 1 202 ? 43.171 24.564 43.682 1.00 24.98 201 LEU A O 1
ATOM 1493 N N . ALA A 1 203 ? 42.335 22.477 43.726 1.00 23.32 202 ALA A N 1
ATOM 1494 C CA . ALA A 1 203 ? 41.096 22.899 44.367 1.00 23.11 202 ALA A CA 1
ATOM 1495 C C . ALA A 1 203 ? 41.313 22.972 45.872 1.00 22.70 202 ALA A C 1
ATOM 1496 O O . ALA A 1 203 ? 41.982 22.123 46.425 1.00 22.27 202 ALA A O 1
ATOM 1498 N N . HIS A 1 204 ? 40.728 23.980 46.511 1.00 22.11 203 HIS A N 1
ATOM 1499 C CA . HIS A 1 204 ? 40.707 24.087 47.979 1.00 22.21 203 HIS A CA 1
ATOM 1500 C C . HIS A 1 204 ? 39.569 23.300 48.638 1.00 21.83 203 HIS A C 1
ATOM 1501 O O . HIS A 1 204 ? 39.689 22.912 49.806 1.00 22.16 203 HIS A O 1
ATOM 1508 N N . SER A 1 205 ? 38.461 23.134 47.919 1.00 20.77 204 SER A N 1
ATOM 1509 C CA . SER A 1 205 ? 37.284 22.414 48.395 1.00 20.32 204 SER A CA 1
ATOM 1510 C C . SER A 1 205 ? 36.494 21.906 47.236 1.00 19.58 204 SER A C 1
ATOM 1511 O O . SER A 1 205 ? 36.575 22.472 46.141 1.00 18.86 204 SER A O 1
ATOM 1514 N N . ALA A 1 206 ? 35.718 20.845 47.463 1.00 19.60 205 ALA A N 1
ATOM 1515 C CA . ALA A 1 206 ? 34.830 20.325 46.416 1.00 19.48 205 ALA A CA 1
ATOM 1516 C C . ALA A 1 206 ? 33.648 19.581 47.003 1.00 19.88 205 ALA A C 1
ATOM 1517 O O . ALA A 1 206 ? 33.713 19.055 48.115 1.00 18.65 205 ALA A O 1
ATOM 1519 N N . LEU A 1 207 ? 32.559 19.578 46.246 1.00 20.18 206 LEU A N 1
ATOM 1520 C CA . LEU A 1 207 ? 31.388 18.783 46.553 1.00 21.20 206 LEU A CA 1
ATOM 1521 C C . LEU A 1 207 ? 30.639 18.567 45.246 1.00 21.51 206 LEU A C 1
ATOM 1522 O O . LEU A 1 207 ? 30.620 19.438 44.374 1.00 20.95 206 LEU A O 1
ATOM 1527 N N . ASP A 1 208 ? 30.046 17.394 45.097 1.00 21.76 207 ASP A N 1
ATOM 1528 C CA . ASP A 1 208 ? 29.221 17.166 43.927 1.00 22.87 207 ASP A CA 1
ATOM 1529 C C . ASP A 1 208 ? 27.853 17.833 44.157 1.00 23.08 207 ASP A C 1
ATOM 1530 O O . ASP A 1 208 ? 27.425 18.034 45.291 1.00 24.28 207 ASP A O 1
ATOM 1535 N N . ILE A 1 209 ? 27.199 18.182 43.068 1.00 22.16 208 ILE A N 1
ATOM 1536 C CA . ILE A 1 209 ? 25.929 18.852 43.097 1.00 22.21 208 ILE A CA 1
ATOM 1537 C C . ILE A 1 209 ? 24.843 17.816 42.859 1.00 22.43 208 ILE A C 1
ATOM 1538 O O . ILE A 1 209 ? 24.508 17.500 41.712 1.00 23.62 208 ILE A O 1
ATOM 1543 N N . SER A 1 210 ? 24.310 17.267 43.941 1.00 22.01 209 SER A N 1
ATOM 1544 C CA . SER A 1 210 ? 23.233 16.286 43.904 1.00 22.07 209 SER A CA 1
ATOM 1545 C C . SER A 1 210 ? 21.881 16.890 44.223 1.00 21.39 209 SER A C 1
ATOM 1546 O O . SER A 1 210 ? 20.889 16.447 43.669 1.00 21.51 209 SER A O 1
ATOM 1549 N N . ASP A 1 211 ? 21.828 17.861 45.128 1.00 21.77 210 ASP A N 1
ATOM 1550 C CA . ASP A 1 211 ? 20.573 18.525 45.535 1.00 21.80 210 ASP A CA 1
ATOM 1551 C C . ASP A 1 211 ? 20.467 19.939 45.040 1.00 21.87 210 ASP A C 1
ATOM 1552 O O . ASP A 1 211 ? 19.556 20.670 45.467 1.00 21.60 210 ASP A O 1
ATOM 1557 N N . GLY A 1 212 ? 21.374 20.302 44.125 1.00 21.42 211 GLY A N 1
ATOM 1558 C CA . GLY A 1 212 ? 21.343 21.588 43.424 1.00 20.84 211 GLY A CA 1
ATOM 1559 C C . GLY A 1 212 ? 22.420 22.514 43.933 1.00 20.02 211 GLY A C 1
ATOM 1560 O O . GLY A 1 212 ? 22.913 22.320 45.013 1.00 19.84 211 GLY A O 1
ATOM 1561 N N . LEU A 1 213 ? 22.770 23.522 43.132 1.00 19.50 212 LEU A N 1
ATOM 1562 C CA . LEU A 1 213 ? 23.897 24.402 43.424 1.00 19.41 212 LEU A CA 1
ATOM 1563 C C . LEU A 1 213 ? 23.714 25.111 44.757 1.00 19.69 212 LEU A C 1
ATOM 1564 O O . LEU A 1 213 ? 24.645 25.119 45.545 1.00 18.07 212 LEU A O 1
ATOM 1569 N N . LEU A 1 214 ? 22.529 25.689 44.997 1.00 20.65 213 LEU A N 1
ATOM 1570 C CA . LEU A 1 214 ? 22.261 26.413 46.238 1.00 21.65 213 LEU A CA 1
ATOM 1571 C C . LEU A 1 214 ? 22.463 25.518 47.459 1.00 22.12 213 LEU A C 1
ATOM 1572 O O . LEU A 1 214 ? 23.137 25.931 48.395 1.00 22.04 213 LEU A O 1
ATOM 1577 N N . ALA A 1 215 ? 21.964 24.278 47.407 1.00 21.79 214 ALA A N 1
ATOM 1578 C CA . ALA A 1 215 ? 22.100 23.365 48.533 1.00 22.24 214 ALA A CA 1
ATOM 1579 C C . ALA A 1 215 ? 23.546 22.926 48.712 1.00 22.25 214 ALA A C 1
ATOM 1580 O O . ALA A 1 215 ? 24.088 23.022 49.823 1.00 22.19 214 ALA A O 1
ATOM 1582 N N . ASP A 1 216 ? 24.190 22.479 47.631 1.00 22.53 215 ASP A N 1
ATOM 1583 C CA . ASP A 1 216 ? 25.538 21.902 47.775 1.00 22.87 215 ASP A CA 1
ATOM 1584 C C . ASP A 1 216 ? 26.651 22.943 47.933 1.00 22.65 215 ASP A C 1
ATOM 1585 O O . ASP A 1 216 ? 27.547 22.755 48.764 1.00 22.93 215 ASP A O 1
ATOM 1590 N N . LEU A 1 217 ? 26.569 24.049 47.210 1.00 22.53 216 LEU A N 1
ATOM 1591 C CA . LEU A 1 217 ? 27.430 25.212 47.508 1.00 22.16 216 LEU A CA 1
ATOM 1592 C C . LEU A 1 217 ? 27.174 25.646 48.933 1.00 22.09 216 LEU A C 1
ATOM 1593 O O . LEU A 1 217 ? 28.120 25.921 49.667 1.00 20.18 216 LEU A O 1
ATOM 1598 N N . GLY A 1 218 ? 25.887 25.698 49.298 1.00 22.74 217 GLY A N 1
ATOM 1599 C CA . GLY A 1 218 ? 25.439 25.967 50.687 1.00 22.84 217 GLY A CA 1
ATOM 1600 C C . GLY A 1 218 ? 26.062 25.097 51.750 1.00 22.74 217 GLY A C 1
ATOM 1601 O O . GLY A 1 218 ? 26.401 25.587 52.815 1.00 23.67 217 GLY A O 1
ATOM 1602 N N . HIS A 1 219 ? 26.210 23.798 51.472 1.00 23.40 218 HIS A N 1
ATOM 1603 C CA . HIS A 1 219 ? 26.924 22.888 52.406 1.00 22.89 218 HIS A CA 1
ATOM 1604 C C . HIS A 1 219 ? 28.406 23.252 52.492 1.00 22.16 218 HIS A C 1
ATOM 1605 O O . HIS A 1 219 ? 28.943 23.242 53.588 1.00 22.62 218 HIS A O 1
ATOM 1612 N N . ILE A 1 220 ? 29.033 23.633 51.371 1.00 21.54 219 ILE A N 1
ATOM 1613 C CA . ILE A 1 220 ? 30.425 24.113 51.386 1.00 21.65 219 ILE A CA 1
ATOM 1614 C C . ILE A 1 220 ? 30.528 25.356 52.264 1.00 22.11 219 ILE A C 1
ATOM 1615 O O . ILE A 1 220 ? 31.399 25.420 53.115 1.00 22.73 219 ILE A O 1
ATOM 1620 N N . LEU A 1 221 ? 29.610 26.300 52.101 1.00 21.72 220 LEU A N 1
ATOM 1621 C CA . LEU A 1 221 ? 29.645 27.560 52.878 1.00 22.36 220 LEU A CA 1
ATOM 1622 C C . LEU A 1 221 ? 29.466 27.366 54.389 1.00 21.96 220 LEU A C 1
ATOM 1623 O O . LEU A 1 221 ? 30.162 28.000 55.195 1.00 21.24 220 LEU A O 1
ATOM 1628 N N . GLU A 1 222 ? 28.521 26.506 54.754 1.00 22.53 221 GLU A N 1
ATOM 1629 C CA . GLU A 1 222 ? 28.233 26.220 56.162 1.00 23.00 221 GLU A CA 1
ATOM 1630 C C . GLU A 1 222 ? 29.383 25.455 56.831 1.00 23.41 221 GLU A C 1
ATOM 1631 O O . GLU A 1 222 ? 29.734 25.754 57.957 1.00 22.66 221 GLU A O 1
ATOM 1634 N N . HIS A 1 223 ? 29.962 24.467 56.144 1.00 24.04 222 HIS A N 1
ATOM 1635 C CA . HIS A 1 223 ? 31.098 23.710 56.721 1.00 24.53 222 HIS A CA 1
ATOM 1636 C C . HIS A 1 223 ? 32.419 24.472 56.688 1.00 23.68 222 HIS A C 1
ATOM 1637 O O . HIS A 1 223 ? 33.287 24.214 57.516 1.00 23.31 222 HIS A O 1
ATOM 1644 N N . SER A 1 224 ? 32.572 25.382 55.733 1.00 22.91 223 SER A N 1
ATOM 1645 C CA . SER A 1 224 ? 33.770 26.205 55.598 1.00 22.89 223 SER A CA 1
ATOM 1646 C C . SER A 1 224 ? 33.667 27.516 56.372 1.00 22.98 223 SER A C 1
ATOM 1647 O O . SER A 1 224 ? 34.675 28.219 56.478 1.00 23.26 223 SER A O 1
ATOM 1650 N N . GLN A 1 225 ? 32.480 27.850 56.901 1.00 22.81 224 GLN A N 1
ATOM 1651 C CA . GLN A 1 225 ? 32.232 29.138 57.624 1.00 22.43 224 GLN A CA 1
ATOM 1652 C C . GLN A 1 225 ? 32.523 30.396 56.747 1.00 22.26 224 GLN A C 1
ATOM 1653 O O . GLN A 1 225 ? 33.041 31.393 57.236 1.00 22.64 224 GLN A O 1
ATOM 1657 N N . VAL A 1 226 ? 32.179 30.327 55.461 1.00 22.22 225 VAL A N 1
ATOM 1658 C CA . VAL A 1 226 ? 32.425 31.427 54.501 1.00 22.26 225 VAL A CA 1
ATOM 1659 C C . VAL A 1 226 ? 31.148 31.712 53.737 1.00 22.25 225 VAL A C 1
ATOM 1660 O O . VAL A 1 226 ? 30.158 31.001 53.906 1.00 22.78 225 VAL A O 1
ATOM 1664 N N . GLY A 1 227 ? 31.167 32.754 52.909 1.00 22.24 226 GLY A N 1
ATOM 1665 C CA . GLY A 1 227 ? 30.009 33.118 52.085 1.00 22.03 226 GLY A CA 1
ATOM 1666 C C . GLY A 1 227 ? 30.330 33.036 50.625 1.00 21.72 226 GLY A C 1
ATOM 1667 O O . GLY A 1 227 ? 31.451 32.688 50.271 1.00 21.43 226 GLY A O 1
ATOM 1668 N N . ALA A 1 228 ? 29.350 33.390 49.792 1.00 21.27 227 ALA A N 1
ATOM 1669 C CA . ALA A 1 228 ? 29.517 33.378 48.351 1.00 20.66 227 ALA A CA 1
ATOM 1670 C C . ALA A 1 228 ? 28.751 34.497 47.636 1.00 20.21 227 ALA A C 1
ATOM 1671 O O . ALA A 1 228 ? 27.710 34.976 48.103 1.00 18.44 227 ALA A O 1
ATOM 1673 N N . GLU A 1 229 ? 29.313 34.885 46.491 1.00 20.61 228 GLU A N 1
ATOM 1674 C CA . GLU A 1 229 ? 28.669 35.718 45.496 1.00 20.74 228 GLU A CA 1
ATOM 1675 C C . GLU A 1 229 ? 28.740 35.020 44.125 1.00 20.87 228 GLU A C 1
ATOM 1676 O O . GLU A 1 229 ? 29.836 34.797 43.595 1.00 20.61 228 GLU A O 1
ATOM 1682 N N . VAL A 1 230 ? 27.580 34.685 43.555 1.00 20.89 229 VAL A N 1
ATOM 1683 C CA . VAL A 1 230 ? 27.502 33.975 42.277 1.00 21.26 229 VAL A CA 1
ATOM 1684 C C . VAL A 1 230 ? 26.586 34.696 41.288 1.00 20.70 229 VAL A C 1
ATOM 1685 O O . VAL A 1 230 ? 25.677 35.449 41.683 1.00 21.22 229 VAL A O 1
ATOM 1689 N N . TRP A 1 231 ? 26.884 34.471 40.006 1.00 19.92 230 TRP A N 1
ATOM 1690 C CA . TRP A 1 231 ? 26.235 35.091 38.864 1.00 18.95 230 TRP A CA 1
ATOM 1691 C C . TRP A 1 231 ? 25.569 33.990 38.045 1.00 19.33 230 TRP A C 1
ATOM 1692 O O . TRP A 1 231 ? 26.258 33.124 37.499 1.00 17.88 230 TRP A O 1
ATOM 1703 N N . LEU A 1 232 ? 24.231 34.023 38.004 1.00 19.51 231 LEU A N 1
ATOM 1704 C CA . LEU A 1 232 ? 23.413 33.086 37.239 1.00 19.59 231 LEU A CA 1
ATOM 1705 C C . LEU A 1 232 ? 23.840 33.064 35.778 1.00 19.80 231 LEU A C 1
ATOM 1706 O O . LEU A 1 232 ? 23.894 31.983 35.186 1.00 19.50 231 LEU A O 1
ATOM 1711 N N . LYS A 1 233 ? 24.176 34.229 35.214 1.00 19.75 232 LYS A N 1
ATOM 1712 C CA . LYS A 1 233 ? 24.612 34.277 33.803 1.00 20.46 232 LYS A CA 1
ATOM 1713 C C . LYS A 1 233 ? 25.901 33.445 33.551 1.00 19.93 232 LYS A C 1
ATOM 1714 O O . LYS A 1 233 ? 26.049 32.863 32.486 1.00 19.73 232 LYS A O 1
ATOM 1717 N N . ALA A 1 234 ? 26.770 33.332 34.557 1.00 19.51 233 ALA A N 1
ATOM 1718 C CA . ALA A 1 234 ? 28.035 32.602 34.438 1.00 18.87 233 ALA A CA 1
ATOM 1719 C C . ALA A 1 234 ? 27.900 31.076 34.496 1.00 18.85 233 ALA A C 1
ATOM 1720 O O . ALA A 1 234 ? 28.845 30.369 34.139 1.00 18.94 233 ALA A O 1
ATOM 1722 N N . ILE A 1 235 ? 26.762 30.565 34.963 1.00 18.27 234 ILE A N 1
ATOM 1723 C CA . ILE A 1 235 ? 26.619 29.134 35.178 1.00 18.30 234 ILE A CA 1
ATOM 1724 C C . ILE A 1 235 ? 26.552 28.420 33.795 1.00 18.44 234 ILE A C 1
ATOM 1725 O O . ILE A 1 235 ? 25.774 28.828 32.935 1.00 17.79 234 ILE A O 1
ATOM 1730 N N . PRO A 1 236 ? 27.380 27.376 33.582 1.00 19.22 235 PRO A N 1
ATOM 1731 C CA . PRO A 1 236 ? 27.237 26.574 32.354 1.00 18.77 235 PRO A CA 1
ATOM 1732 C C . PRO A 1 236 ? 25.807 26.030 32.173 1.00 18.79 235 PRO A C 1
ATOM 1733 O O . PRO A 1 236 ? 25.153 25.645 33.164 1.00 18.89 235 PRO A O 1
ATOM 1737 N N . LYS A 1 237 ? 25.334 26.052 30.923 1.00 18.16 236 LYS A N 1
ATOM 1738 C CA . LYS A 1 237 ? 23.957 25.712 30.570 1.00 17.77 236 LYS A CA 1
ATOM 1739 C C . LYS A 1 237 ? 23.998 24.931 29.273 1.00 17.17 236 LYS A C 1
ATOM 1740 O O . LYS A 1 237 ? 24.782 25.231 28.369 1.00 16.81 236 LYS A O 1
ATOM 1746 N N . SER A 1 238 ? 23.167 23.904 29.194 1.00 17.13 237 SER A N 1
ATOM 1747 C CA . SER A 1 238 ? 23.001 23.139 27.990 1.00 16.81 237 SER A CA 1
ATOM 1748 C C . SER A 1 238 ? 22.299 24.014 26.956 1.00 17.76 237 SER A C 1
ATOM 1749 O O . SER A 1 238 ? 21.823 25.130 27.260 1.00 16.02 237 SER A O 1
ATOM 1752 N N . GLU A 1 239 ? 22.235 23.516 25.730 1.00 17.00 238 GLU A N 1
ATOM 1753 C CA . GLU A 1 239 ? 21.499 24.246 24.705 1.00 18.61 238 GLU A CA 1
ATOM 1754 C C . GLU A 1 239 ? 19.990 24.445 25.022 1.00 17.53 238 GLU A C 1
ATOM 1755 O O . GLU A 1 239 ? 19.471 25.526 24.834 1.00 16.30 238 GLU A O 1
ATOM 1761 N N . VAL A 1 240 ? 19.339 23.419 25.552 1.00 17.52 239 VAL A N 1
ATOM 1762 C CA . VAL A 1 240 ? 17.925 23.511 25.960 1.00 18.51 239 VAL A CA 1
ATOM 1763 C C . VAL A 1 240 ? 17.695 24.435 27.153 1.00 18.28 239 VAL A C 1
ATOM 1764 O O . VAL A 1 240 ? 16.785 25.283 27.133 1.00 18.38 239 VAL A O 1
ATOM 1768 N N . VAL A 1 241 ? 18.523 24.283 28.183 1.00 18.62 240 VAL A N 1
ATOM 1769 C CA . VAL A 1 241 ? 18.385 25.101 29.380 1.00 17.75 240 VAL A CA 1
ATOM 1770 C C . VAL A 1 241 ? 18.713 26.559 29.060 1.00 18.29 240 VAL A C 1
ATOM 1771 O O . VAL A 1 241 ? 17.951 27.448 29.464 1.00 18.75 240 VAL A O 1
ATOM 1775 N N . SER A 1 242 ? 19.796 26.797 28.305 1.00 17.94 241 SER A N 1
ATOM 1776 C CA . SER A 1 242 ? 20.176 28.148 27.871 1.00 18.49 241 SER A CA 1
ATOM 1777 C C . SER A 1 242 ? 19.034 28.838 27.096 1.00 17.75 241 SER A C 1
ATOM 1778 O O . SER A 1 242 ? 18.710 30.017 27.347 1.00 17.46 241 SER A O 1
ATOM 1781 N N . ALA A 1 243 ? 18.422 28.091 26.178 1.00 17.16 242 ALA A N 1
ATOM 1782 C CA . ALA A 1 243 ? 17.306 28.614 25.359 1.00 17.82 242 ALA A CA 1
ATOM 1783 C C . ALA A 1 243 ? 16.116 29.094 26.186 1.00 17.91 242 ALA A C 1
ATOM 1784 O O . ALA A 1 243 ? 15.459 30.065 25.809 1.00 16.89 242 ALA A O 1
ATOM 1786 N N . HIS A 1 244 ? 15.862 28.415 27.307 1.00 18.12 243 HIS A N 1
ATOM 1787 C CA . HIS A 1 244 ? 14.733 28.738 28.154 1.00 18.69 243 HIS A CA 1
ATOM 1788 C C . HIS A 1 244 ? 15.146 29.497 29.403 1.00 18.51 243 HIS A C 1
ATOM 1789 O O . HIS A 1 244 ? 14.318 29.697 30.271 1.00 18.13 243 HIS A O 1
ATOM 1796 N N . SER A 1 245 ? 16.396 29.966 29.487 1.00 19.11 244 SER A N 1
ATOM 1797 C CA . SER A 1 245 ? 16.953 30.518 30.752 1.00 19.25 244 SER A CA 1
ATOM 1798 C C . SER A 1 245 ? 16.392 31.903 31.164 1.00 20.22 244 SER A C 1
ATOM 1799 O O . SER A 1 245 ? 16.686 32.385 32.268 1.00 19.96 244 SER A O 1
ATOM 1802 N N . GLN A 1 246 ? 15.599 32.537 30.301 1.00 20.93 245 GLN A N 1
ATOM 1803 C CA . GLN A 1 246 ? 14.872 33.752 30.701 1.00 22.48 245 GLN A CA 1
ATOM 1804 C C . GLN A 1 246 ? 13.704 33.444 31.645 1.00 22.61 245 GLN A C 1
ATOM 1805 O O . GLN A 1 246 ? 13.246 34.338 32.349 1.00 22.15 245 GLN A O 1
ATOM 1811 N N . GLU A 1 247 ? 13.203 32.204 31.633 1.00 22.21 246 GLU A N 1
ATOM 1812 C CA . GLU A 1 247 ? 12.016 31.850 32.409 1.00 22.60 246 GLU A CA 1
ATOM 1813 C C . GLU A 1 247 ? 12.416 31.571 33.829 1.00 21.94 246 GLU A C 1
ATOM 1814 O O . GLU A 1 247 ? 13.425 30.915 34.067 1.00 22.06 246 GLU A O 1
ATOM 1820 N N . VAL A 1 248 ? 11.642 32.069 34.785 1.00 21.64 247 VAL A N 1
ATOM 1821 C CA . VAL A 1 248 ? 12.017 31.933 36.193 1.00 21.27 247 VAL A CA 1
ATOM 1822 C C . VAL A 1 248 ? 11.982 30.482 36.645 1.00 20.97 247 VAL A C 1
ATOM 1823 O O . VAL A 1 248 ? 12.841 30.068 37.428 1.00 20.60 247 VAL A O 1
ATOM 1827 N N . ALA A 1 249 ? 11.042 29.690 36.127 1.00 20.57 248 ALA A N 1
ATOM 1828 C CA . ALA A 1 249 ? 10.975 28.256 36.483 1.00 20.23 248 ALA A CA 1
ATOM 1829 C C . ALA A 1 249 ? 12.252 27.520 36.088 1.00 19.86 248 ALA A C 1
ATOM 1830 O O . ALA A 1 249 ? 12.730 26.662 36.821 1.00 20.88 248 ALA A O 1
ATOM 1832 N N . ILE A 1 250 ? 12.825 27.893 34.948 1.00 19.45 249 ILE A N 1
ATOM 1833 C CA . ILE A 1 250 ? 14.084 27.333 34.487 1.00 18.62 249 ILE A CA 1
ATOM 1834 C C . ILE A 1 250 ? 15.261 27.857 35.315 1.00 18.24 249 ILE A C 1
ATOM 1835 O O . ILE A 1 250 ? 16.166 27.104 35.625 1.00 18.56 249 ILE A O 1
ATOM 1840 N N . GLN A 1 251 ? 15.259 29.135 35.681 1.00 18.79 250 GLN A N 1
ATOM 1841 C CA . GLN A 1 251 ? 16.324 29.683 36.558 1.00 19.13 250 GLN A CA 1
ATOM 1842 C C . GLN A 1 251 ? 16.362 28.986 37.943 1.00 19.57 250 GLN A C 1
ATOM 1843 O O . GLN A 1 251 ? 17.440 28.740 38.491 1.00 18.58 250 GLN A O 1
ATOM 1849 N N . LYS A 1 252 ? 15.186 28.649 38.480 1.00 20.50 251 LYS A N 1
ATOM 1850 C CA . LYS A 1 252 ? 15.082 27.820 39.696 1.00 21.12 251 LYS A CA 1
ATOM 1851 C C . LYS A 1 252 ? 15.720 26.451 39.519 1.00 20.99 251 LYS A C 1
ATOM 1852 O O . LYS A 1 252 ? 16.389 25.968 40.418 1.00 20.93 251 LYS A O 1
ATOM 1866 N N . ILE A 1 254 ? 18.177 25.693 37.362 1.00 19.94 253 ILE A N 1
ATOM 1867 C CA . ILE A 1 254 ? 19.623 25.860 37.204 1.00 19.86 253 ILE A CA 1
ATOM 1868 C C . ILE A 1 254 ? 20.294 26.002 38.572 1.00 20.46 253 ILE A C 1
ATOM 1869 O O . ILE A 1 254 ? 21.327 25.387 38.843 1.00 20.21 253 ILE A O 1
ATOM 1874 N N . LEU A 1 255 ? 19.675 26.807 39.427 1.00 20.48 254 LEU A N 1
ATOM 1875 C CA . LEU A 1 255 ? 20.218 27.102 40.753 1.00 21.14 254 LEU A CA 1
ATOM 1876 C C . LEU A 1 255 ? 19.965 26.015 41.795 1.00 21.27 254 LEU A C 1
ATOM 1877 O O . LEU A 1 255 ? 20.798 2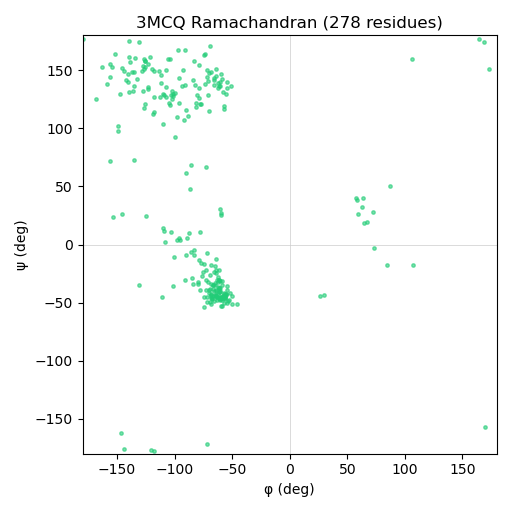5.848 42.656 1.00 20.25 254 LEU A O 1
ATOM 1882 N N . SER A 1 256 ? 18.843 25.297 41.723 1.00 22.27 255 SER A N 1
ATOM 1883 C CA . SER A 1 256 ? 18.510 24.316 42.764 1.00 23.65 255 SER A CA 1
ATOM 1884 C C . SER A 1 256 ? 17.766 23.064 42.282 1.00 23.43 255 SER A C 1
ATOM 1885 O O . SER A 1 256 ? 17.119 22.392 43.095 1.00 24.20 255 SER A O 1
ATOM 1888 N N . GLY A 1 257 ? 17.946 22.695 41.023 1.00 22.81 256 GLY A N 1
ATOM 1889 C CA . GLY A 1 257 ? 17.439 21.427 40.50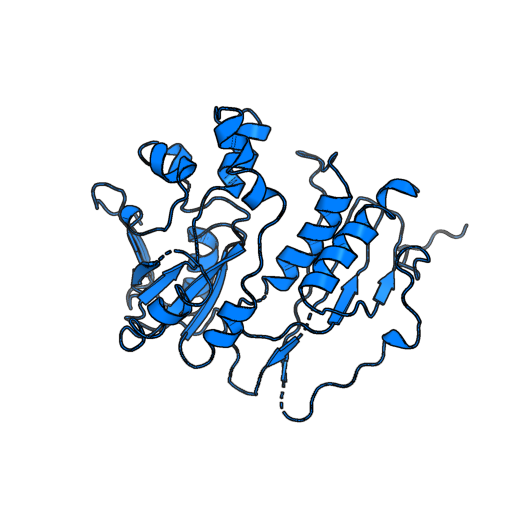7 1.00 23.06 256 GLY A CA 1
ATOM 1890 C C . GLY A 1 257 ? 18.228 20.248 41.086 1.00 22.90 256 GLY A C 1
ATOM 1891 O O . GLY A 1 257 ? 19.425 20.333 41.350 1.00 23.47 256 GLY A O 1
ATOM 1892 N N . GLY A 1 258 ? 17.565 19.134 41.280 1.00 22.07 257 GLY A N 1
ATOM 1893 C CA . GLY A 1 258 ? 18.280 17.948 41.729 1.00 22.41 257 GLY A CA 1
ATOM 1894 C C . GLY A 1 258 ? 19.118 17.293 40.636 1.00 21.99 257 GLY A C 1
ATOM 1895 O O . GLY A 1 258 ? 18.905 17.537 39.446 1.00 21.05 257 GLY A O 1
ATOM 1896 N N . ASP A 1 259 ? 20.054 16.436 41.060 1.00 20.91 258 ASP A N 1
ATOM 1897 C CA . ASP A 1 259 ? 20.567 15.344 40.234 1.00 20.50 258 ASP A CA 1
ATOM 1898 C C . ASP A 1 259 ? 21.490 15.749 39.056 1.00 20.25 258 ASP A C 1
ATOM 1899 O O . ASP A 1 259 ? 21.619 15.016 38.094 1.00 19.42 258 ASP A O 1
ATOM 1904 N N . ASP A 1 260 ? 22.197 16.856 39.181 1.00 20.75 259 ASP A N 1
ATOM 1905 C CA . ASP A 1 260 ? 23.164 17.257 38.144 1.00 21.55 259 ASP A CA 1
ATOM 1906 C C . ASP A 1 260 ? 24.405 16.342 38.156 1.00 21.68 259 ASP A C 1
ATOM 1907 O O . ASP A 1 260 ? 24.841 15.873 37.130 1.00 21.69 259 ASP A O 1
ATOM 1912 N N . TYR A 1 261 ? 24.984 16.136 39.333 1.00 21.23 260 TYR A N 1
ATOM 1913 C CA . TYR A 1 261 ? 26.199 15.308 39.515 1.00 21.25 260 TYR A CA 1
ATOM 1914 C C . TYR A 1 261 ? 27.427 15.871 38.770 1.00 20.97 260 TYR A C 1
ATOM 1915 O O . TYR A 1 261 ? 28.316 15.135 38.369 1.00 21.28 260 TYR A O 1
ATOM 1924 N N . GLU A 1 262 ? 27.485 17.206 38.673 1.00 20.81 261 GLU A N 1
ATOM 1925 C CA . GLU A 1 262 ? 28.708 17.921 38.378 1.00 20.66 261 GLU A CA 1
ATOM 1926 C C . GLU A 1 262 ? 29.408 18.271 39.675 1.00 21.04 261 GLU A C 1
ATOM 1927 O O . GLU A 1 262 ? 28.826 18.109 40.738 1.00 22.03 261 GLU A O 1
ATOM 1933 N N . LEU A 1 263 ? 30.662 18.703 39.595 1.00 20.61 262 LEU A N 1
ATOM 1934 C CA . LEU A 1 263 ? 31.378 19.170 40.751 1.00 20.52 262 LEU A CA 1
ATOM 1935 C C . LEU A 1 263 ? 31.232 20.692 40.879 1.00 20.88 262 LEU A C 1
ATOM 1936 O O . LEU A 1 263 ? 31.299 21.422 39.889 1.00 20.31 262 LEU A O 1
ATOM 1941 N N . CYS A 1 264 ? 30.996 21.144 42.107 1.00 20.10 263 CYS A N 1
ATOM 1942 C CA . CYS A 1 264 ? 31.199 22.532 42.478 1.00 20.49 263 CYS A CA 1
ATOM 1943 C C . CYS A 1 264 ? 32.471 22.525 43.290 1.00 20.25 263 CYS A C 1
ATOM 1944 O O . CYS A 1 264 ? 32.550 21.792 44.286 1.00 20.56 263 CYS A O 1
ATOM 1947 N N . PHE A 1 265 ? 33.480 23.284 42.872 1.00 20.03 264 PHE A N 1
ATOM 1948 C CA . PHE A 1 265 ? 34.750 23.302 43.590 1.00 19.53 264 PHE A CA 1
ATOM 1949 C C . PHE A 1 265 ? 35.280 24.706 43.650 1.00 19.10 264 PHE A C 1
ATOM 1950 O O . PHE A 1 265 ? 34.834 25.575 42.914 1.00 17.65 264 PHE A O 1
ATOM 1958 N N . THR A 1 266 ? 36.196 24.926 44.578 1.00 18.33 265 THR A N 1
ATOM 1959 C CA . THR A 1 266 ? 36.742 26.261 44.775 1.00 18.22 265 THR A CA 1
ATOM 1960 C C . THR A 1 266 ? 38.256 26.189 44.701 1.00 18.47 265 THR A C 1
ATOM 1961 O O . THR A 1 266 ? 38.843 25.164 45.047 1.00 19.49 265 THR A O 1
ATOM 1965 N N . ALA A 1 267 ? 38.873 27.274 44.265 1.00 18.79 266 ALA A N 1
ATOM 1966 C CA . ALA A 1 267 ? 40.292 27.284 43.992 1.00 19.00 266 ALA A CA 1
ATOM 1967 C C . ALA A 1 267 ? 40.796 28.711 43.926 1.00 19.66 266 ALA A C 1
ATOM 1968 O O . ALA A 1 267 ? 40.055 29.640 43.601 1.00 19.21 266 ALA A O 1
ATOM 1970 N N . SER A 1 268 ? 42.072 28.874 44.237 1.00 20.28 267 SER A N 1
ATOM 1971 C CA . SER A 1 268 ? 42.711 30.178 44.177 1.00 21.07 267 SER A CA 1
ATOM 1972 C C . SER A 1 268 ? 42.615 30.686 42.750 1.00 21.81 267 SER A C 1
ATOM 1973 O O . SER A 1 268 ? 42.648 29.884 41.808 1.00 22.62 267 SER A O 1
ATOM 1976 N N . THR A 1 269 ? 42.480 32.006 42.588 1.00 21.95 268 THR A N 1
ATOM 1977 C CA . THR A 1 269 ? 42.483 32.633 41.266 1.00 22.22 268 THR A CA 1
ATOM 1978 C C . THR A 1 269 ? 43.811 32.403 40.506 1.00 22.64 268 THR A C 1
ATOM 1979 O O . THR A 1 269 ? 43.829 32.502 39.284 1.00 21.65 268 THR A O 1
ATOM 1983 N N . GLN A 1 270 ? 44.891 32.107 41.249 1.00 23.49 269 GLN A N 1
ATOM 1984 C CA A GLN A 1 270 ? 46.198 31.768 40.671 0.50 23.94 269 GLN A CA 1
ATOM 1985 C CA B GLN A 1 270 ? 46.201 31.756 40.689 0.50 23.72 269 GLN A CA 1
ATOM 1986 C C . GLN A 1 270 ? 46.114 30.569 39.741 1.00 24.00 269 GLN A C 1
ATOM 1987 O O . GLN A 1 270 ? 46.783 30.541 38.731 1.00 24.29 269 GLN A O 1
ATOM 1998 N N . HIS A 1 271 ? 45.291 29.582 40.085 1.00 24.63 270 HIS A N 1
ATOM 1999 C CA . HIS A 1 271 ? 45.181 28.360 39.279 1.00 25.27 270 HIS A CA 1
ATOM 2000 C C . HIS A 1 271 ? 44.132 28.389 38.144 1.00 25.43 270 HIS A C 1
ATOM 2001 O O . HIS A 1 271 ? 43.952 27.369 37.494 1.00 25.77 270 HIS A O 1
ATOM 2008 N N . ARG A 1 272 ? 43.486 29.534 37.885 1.00 25.32 271 ARG A N 1
ATOM 2009 C CA . ARG A 1 272 ? 42.453 29.649 36.842 1.00 25.32 271 ARG A CA 1
ATOM 2010 C C . ARG A 1 272 ? 42.798 29.017 35.510 1.00 24.77 271 ARG A C 1
ATOM 2011 O O . ARG A 1 272 ? 41.999 28.258 34.945 1.00 24.23 271 ARG A O 1
ATOM 2019 N N . GLN A 1 273 ? 43.974 29.371 35.002 1.00 23.71 272 GLN A N 1
ATOM 2020 C CA . GLN A 1 273 ? 44.376 28.951 33.677 1.00 23.08 272 GLN A CA 1
ATOM 2021 C C . GLN A 1 273 ? 44.614 27.438 33.631 1.00 22.40 272 GLN A C 1
ATOM 2022 O O . GLN A 1 273 ? 44.124 26.783 32.707 1.00 22.02 272 GLN A O 1
ATOM 2028 N N . GLN A 1 274 ? 45.338 26.900 34.617 1.00 21.65 273 GLN A N 1
ATOM 2029 C CA A GLN A 1 274 ? 45.576 25.453 34.665 0.50 21.36 273 GLN A CA 1
ATOM 2030 C CA B GLN A 1 274 ? 45.582 25.456 34.718 0.50 21.51 273 GLN A CA 1
ATOM 2031 C C . GLN A 1 274 ? 44.266 24.673 34.760 1.00 21.14 273 GLN A C 1
ATOM 2032 O O . GLN A 1 274 ? 44.122 23.656 34.092 1.00 21.30 273 GLN A O 1
ATOM 2043 N N . ILE A 1 275 ? 43.317 25.163 35.562 1.00 20.58 274 ILE A N 1
ATOM 2044 C CA . ILE A 1 275 ? 42.019 24.487 35.740 1.00 20.24 274 ILE A CA 1
ATOM 2045 C C . ILE A 1 275 ? 41.159 24.545 34.462 1.00 20.23 274 ILE A C 1
ATOM 2046 O O . ILE A 1 275 ? 40.588 23.535 34.080 1.00 19.96 274 ILE A O 1
ATOM 2051 N N . ALA A 1 276 ? 41.098 25.703 33.798 1.00 20.15 275 ALA A N 1
ATOM 2052 C CA . ALA A 1 276 ? 40.451 25.804 32.478 1.00 20.20 275 ALA A CA 1
ATOM 2053 C C . ALA A 1 276 ? 41.048 24.813 31.472 1.00 20.59 275 ALA A C 1
ATOM 2054 O O . ALA A 1 276 ? 40.306 24.145 30.722 1.00 20.86 275 ALA A O 1
ATOM 2056 N N . ASP A 1 277 ? 42.375 24.693 31.482 1.00 20.55 276 ASP A N 1
ATOM 2057 C CA . ASP A 1 277 ? 43.082 23.751 30.601 1.00 20.80 276 ASP A CA 1
ATOM 2058 C C . ASP A 1 277 ? 42.711 22.272 30.866 1.00 20.23 276 ASP A C 1
ATOM 2059 O O . ASP A 1 277 ? 42.492 21.504 29.930 1.00 20.24 276 ASP A O 1
ATOM 2064 N N . ILE A 1 278 ? 42.616 21.896 32.132 1.00 20.00 277 ILE A N 1
ATOM 2065 C CA . ILE A 1 278 ? 42.154 20.552 32.523 1.00 19.68 277 ILE A CA 1
ATOM 2066 C C . ILE A 1 278 ? 40.744 20.279 32.020 1.00 19.70 277 ILE A C 1
ATOM 2067 O O . ILE A 1 278 ? 40.480 19.205 31.456 1.00 19.41 277 ILE A O 1
ATOM 2072 N N . GLY A 1 279 ? 39.862 21.266 32.190 1.00 19.97 278 GLY A N 1
ATOM 2073 C CA . GLY A 1 279 ? 38.478 21.198 31.722 1.00 20.61 278 GLY A CA 1
ATOM 2074 C C . GLY A 1 279 ? 38.349 20.914 30.244 1.00 21.61 278 GLY A C 1
ATOM 2075 O O . GLY A 1 279 ? 37.543 20.080 29.852 1.00 21.50 278 GLY A O 1
ATOM 2076 N N . ARG A 1 280 ? 39.154 21.602 29.429 1.00 22.61 279 ARG A N 1
ATOM 2077 C CA A ARG A 1 280 ? 39.193 21.382 27.974 0.50 22.79 279 ARG A CA 1
ATOM 2078 C CA B ARG A 1 280 ? 39.148 21.370 27.975 0.50 22.68 279 ARG A CA 1
ATOM 2079 C C . ARG A 1 280 ? 39.847 20.043 27.632 1.00 22.73 279 ARG A C 1
ATOM 2080 O O . ARG A 1 280 ? 39.393 19.335 26.741 1.00 22.27 279 ARG A O 1
ATOM 2095 N N . GLN A 1 281 ? 40.910 19.683 28.360 1.00 22.71 280 GLN A N 1
ATOM 2096 C CA . GLN A 1 281 ? 41.584 18.383 28.138 1.00 22.50 280 GLN A CA 1
ATOM 2097 C C . GLN A 1 281 ? 40.660 17.175 28.394 1.00 22.47 280 GLN A C 1
ATOM 2098 O O . GLN A 1 281 ? 40.801 16.140 27.748 1.00 22.21 280 GLN A O 1
ATOM 2101 N N . LEU A 1 282 ? 39.696 17.320 29.303 1.00 21.97 281 LEU A N 1
ATOM 2102 C CA . LEU A 1 282 ? 38.709 16.273 29.574 1.00 22.36 281 LEU A CA 1
ATOM 2103 C C . LEU A 1 282 ? 37.387 16.442 28.833 1.00 22.31 281 LEU A C 1
ATOM 2104 O O . LEU A 1 282 ? 36.463 15.669 29.081 1.00 23.01 281 LEU A O 1
ATOM 2109 N N . SER A 1 283 ? 37.290 17.425 27.938 1.00 22.35 282 SER A N 1
ATOM 2110 C CA . SER A 1 283 ? 36.071 17.691 27.129 1.00 22.57 282 SER A CA 1
ATOM 2111 C C . SER A 1 283 ? 34.872 18.096 27.986 1.00 21.96 282 SER A C 1
ATOM 2112 O O . SER A 1 283 ? 33.741 17.694 27.713 1.00 22.70 282 SER A O 1
ATOM 2115 N N . LEU A 1 284 ? 35.132 18.909 29.006 1.00 20.98 283 LEU A N 1
ATOM 2116 C CA . LEU A 1 284 ? 34.099 19.383 29.917 1.00 21.01 283 LEU A CA 1
ATOM 2117 C C . LEU A 1 284 ? 33.842 20.834 29.572 1.00 21.08 283 LEU A C 1
ATOM 2118 O O . LEU A 1 284 ? 34.695 21.465 28.958 1.00 22.22 283 LEU A O 1
ATOM 2123 N N . ASP A 1 285 ? 32.677 21.347 29.973 1.00 20.46 284 ASP A N 1
ATOM 2124 C CA . ASP A 1 285 ? 32.256 22.732 29.768 1.00 19.72 284 ASP A CA 1
ATOM 2125 C C . ASP A 1 285 ? 32.180 23.411 31.140 1.00 18.47 284 ASP A C 1
ATOM 2126 O O . ASP A 1 285 ? 31.089 23.566 31.707 1.00 17.30 284 ASP A O 1
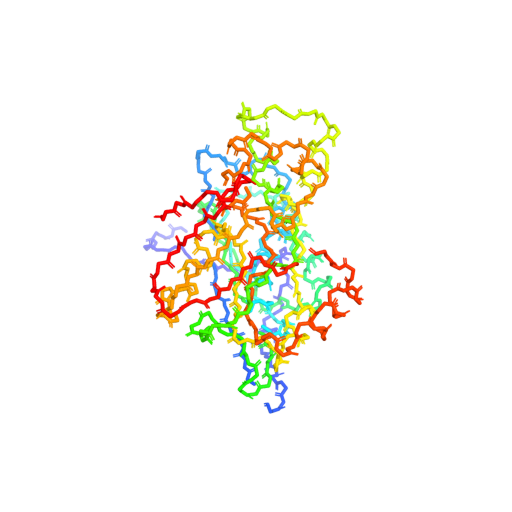ATOM 2139 N N . ALA A 1 287 ? 33.040 26.477 34.141 1.00 17.82 286 ALA A N 1
ATOM 2140 C CA . ALA A 1 287 ? 33.155 27.950 34.236 1.00 17.39 286 ALA A CA 1
ATOM 2141 C C . ALA A 1 287 ? 33.326 28.360 35.682 1.00 17.57 286 ALA A C 1
ATOM 2142 O O . ALA A 1 287 ? 32.836 27.667 36.573 1.00 16.83 286 ALA A O 1
ATOM 2144 N N . VAL A 1 288 ? 34.014 29.491 35.892 1.00 17.71 287 VAL A N 1
ATOM 2145 C CA . VAL A 1 288 ? 34.037 30.173 37.184 1.00 17.41 287 VAL A CA 1
ATOM 2146 C C . VAL A 1 288 ? 32.708 30.917 37.283 1.00 17.68 287 VAL A C 1
ATOM 2147 O O . VAL A 1 288 ? 32.412 31.758 36.423 1.00 16.31 287 VAL A O 1
ATOM 2151 N N . ILE A 1 289 ? 31.912 30.616 38.304 1.00 17.77 288 ILE A N 1
ATOM 2152 C CA . ILE A 1 289 ? 30.578 31.224 38.453 1.00 18.09 288 ILE A CA 1
ATOM 2153 C C . ILE A 1 289 ? 30.540 32.360 39.456 1.00 19.05 288 ILE A C 1
ATOM 2154 O O . ILE A 1 289 ? 29.552 33.091 39.531 1.00 19.74 288 ILE A 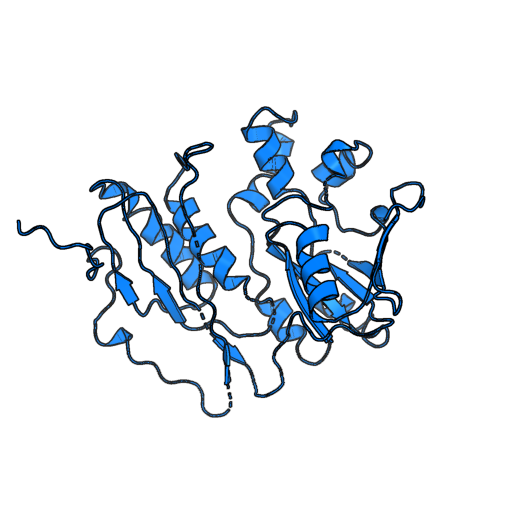O 1
ATOM 2159 N N . GLY A 1 290 ? 31.613 32.525 40.220 1.00 19.52 289 GLY A N 1
ATOM 2160 C CA . GLY A 1 290 ? 31.616 33.507 41.283 1.00 19.89 289 GLY A CA 1
ATOM 2161 C C . GLY A 1 290 ? 32.802 33.409 42.215 1.00 19.92 289 GLY A C 1
ATOM 2162 O O . GLY A 1 290 ? 33.860 32.881 41.846 1.00 19.18 289 GLY A O 1
ATOM 2163 N N . ARG A 1 291 ? 32.614 33.932 43.424 1.00 20.34 290 ARG A N 1
ATOM 2164 C CA . ARG A 1 291 ? 33.701 34.030 44.392 1.00 21.08 290 ARG A CA 1
ATOM 2165 C C . ARG A 1 291 ? 33.236 33.745 45.820 1.00 21.12 290 ARG A C 1
ATOM 2166 O O . ARG A 1 291 ? 32.118 34.109 46.201 1.00 20.95 290 ARG A O 1
ATOM 2170 N N . ILE A 1 292 ? 34.086 33.052 46.581 1.00 21.72 291 ILE A N 1
ATOM 2171 C CA A ILE A 1 292 ? 33.851 32.876 48.015 0.50 21.67 291 ILE A CA 1
ATOM 2172 C CA B ILE A 1 292 ? 33.878 32.850 48.007 0.50 21.41 291 ILE A CA 1
ATOM 2173 C C . ILE A 1 292 ? 34.280 34.153 48.701 1.00 21.78 291 ILE A C 1
ATOM 2174 O O . ILE A 1 292 ? 35.313 34.722 48.366 1.00 21.68 291 ILE A O 1
ATOM 2183 N N . THR A 1 293 ? 33.474 34.590 49.662 1.00 22.33 292 THR A N 1
ATOM 2184 C CA . THR A 1 293 ? 33.658 35.865 50.351 1.00 22.69 292 THR A CA 1
ATOM 2185 C C . THR A 1 293 ? 33.823 35.612 51.842 1.00 24.22 292 THR A C 1
ATOM 2186 O O . THR A 1 293 ? 33.443 34.542 52.344 1.00 24.30 292 THR A O 1
ATOM 2190 N N . ASP A 1 294 ? 34.374 36.618 52.520 1.00 25.61 293 ASP A N 1
ATOM 2191 C CA A ASP A 1 294 ? 34.527 36.590 53.978 0.50 26.40 293 ASP A CA 1
ATOM 2192 C CA B ASP A 1 294 ? 34.524 36.663 53.989 0.50 26.50 293 ASP A CA 1
ATOM 2193 C C . ASP A 1 294 ? 33.181 36.706 54.714 1.00 27.24 293 ASP A C 1
ATOM 2194 O O . ASP A 1 294 ? 33.000 36.091 55.764 1.00 27.92 293 ASP A O 1
ATOM 2203 N N . THR A 1 295 ? 32.263 37.512 54.175 1.00 28.07 294 THR A N 1
ATOM 2204 C CA . THR A 1 295 ? 30.940 37.710 54.754 1.00 28.23 294 THR A CA 1
ATOM 2205 C C . THR A 1 295 ? 30.093 36.493 54.412 1.00 28.08 294 THR A C 1
ATOM 2206 O O . THR A 1 295 ? 29.844 36.258 53.223 1.00 29.09 294 THR A O 1
ATOM 2210 N N . GLN A 1 296 ? 29.579 35.784 55.420 1.00 27.71 295 GLN A N 1
ATOM 2211 C CA . GLN A 1 296 ? 29.029 34.441 55.228 1.00 27.68 295 GLN A CA 1
ATOM 2212 C C . GLN A 1 296 ? 27.535 34.391 54.796 1.00 27.84 295 GLN A C 1
ATOM 2213 O O . GLN A 1 296 ? 26.746 33.590 55.306 1.00 28.45 295 GLN A O 1
ATOM 2219 N N . GLN A 1 297 ? 27.201 35.198 53.783 1.00 27.17 296 GLN A N 1
ATOM 2220 C CA . GLN A 1 297 ? 25.912 35.184 53.092 1.00 26.36 296 GLN A CA 1
ATOM 2221 C C . GLN A 1 297 ? 26.097 34.499 51.756 1.00 24.65 296 GLN A C 1
ATOM 2222 O O . GLN A 1 297 ? 27.222 34.397 51.268 1.00 24.10 296 GLN A O 1
ATOM 2228 N N . LEU A 1 298 ? 24.996 34.018 51.176 1.00 23.04 297 LEU A N 1
ATOM 2229 C CA . LEU A 1 298 ? 24.962 33.587 49.772 1.00 21.61 297 LEU A CA 1
ATOM 2230 C C . LEU A 1 298 ? 24.124 34.567 48.960 1.00 20.57 297 LEU A C 1
ATOM 2231 O O . LEU A 1 298 ? 22.898 34.543 49.039 1.00 20.60 297 LEU A O 1
ATOM 2236 N N . VAL A 1 299 ? 24.792 35.434 48.197 1.00 19.71 298 VAL A N 1
ATOM 2237 C CA . VAL A 1 299 ? 24.119 36.387 47.296 1.00 18.99 298 VAL A CA 1
ATOM 2238 C C . VAL A 1 299 ? 24.114 35.890 45.836 1.00 19.06 298 VAL A C 1
ATOM 2239 O O . VAL A 1 299 ? 25.166 35.496 45.310 1.00 18.46 298 VAL A O 1
ATOM 2243 N N . ILE A 1 300 ? 22.938 35.920 45.198 1.00 18.92 299 ILE A N 1
ATOM 2244 C CA . ILE A 1 300 ? 22.759 35.397 43.842 1.00 19.29 299 ILE A CA 1
ATOM 2245 C C . ILE A 1 300 ? 22.319 36.517 42.899 1.00 19.43 299 ILE A C 1
ATOM 2246 O O . ILE A 1 300 ? 21.202 37.051 43.010 1.00 19.47 299 ILE A O 1
ATOM 2251 N N . HIS A 1 301 ? 23.199 36.865 41.970 1.00 19.83 300 HIS A N 1
ATOM 2252 C CA . HIS A 1 301 ? 22.861 37.808 40.901 1.00 20.42 300 HIS A CA 1
ATOM 2253 C C . HIS A 1 301 ? 22.112 37.120 39.763 1.00 20.61 300 HIS A C 1
ATOM 2254 O O . HIS A 1 301 ? 22.664 36.225 39.128 1.00 20.17 300 HIS A O 1
ATOM 2261 N N . GLY A 1 302 ? 20.874 37.551 39.506 1.00 20.92 301 GLY A N 1
ATOM 2262 C CA . GLY A 1 302 ? 20.075 37.071 38.373 1.00 21.47 301 GLY A CA 1
ATOM 2263 C C . GLY A 1 302 ? 20.599 37.602 37.047 1.00 21.92 301 GLY A C 1
ATOM 2264 O O . GLY A 1 302 ? 21.669 38.226 36.995 1.00 22.03 301 GLY A O 1
ATOM 2265 N N . LEU A 1 303 ? 19.853 37.370 35.969 1.00 22.59 302 LEU A N 1
ATOM 2266 C CA . LEU A 1 303 ? 20.342 37.722 34.614 1.00 22.76 302 LEU A CA 1
ATOM 2267 C C . LEU A 1 303 ? 20.536 39.218 34.384 1.00 23.32 302 LEU A C 1
ATOM 2268 O O . LEU A 1 303 ? 21.495 39.608 33.714 1.00 23.65 302 LEU A O 1
ATOM 2273 N N . ASP A 1 304 ? 19.682 40.049 34.988 1.00 23.95 303 ASP A N 1
ATOM 2274 C CA . ASP A 1 304 ? 19.902 41.522 35.044 1.00 24.22 303 ASP A CA 1
ATOM 2275 C C . ASP A 1 304 ? 20.947 42.014 36.095 1.00 24.42 303 ASP A C 1
ATOM 2276 O O . ASP A 1 304 ? 21.005 43.215 36.377 1.00 24.37 303 ASP A O 1
ATOM 2281 N N . ASP A 1 305 ? 21.718 41.080 36.687 1.00 24.76 304 ASP A N 1
ATOM 2282 C CA A ASP A 1 305 ? 22.767 41.317 37.705 0.50 24.74 304 ASP A CA 1
ATOM 2283 C CA B ASP A 1 305 ? 22.776 41.392 37.682 0.50 24.81 304 ASP A CA 1
ATOM 2284 C C . ASP A 1 305 ? 22.260 41.852 39.070 1.00 24.86 304 ASP A C 1
ATOM 2285 O O . ASP A 1 305 ? 23.063 42.171 39.953 1.00 25.03 304 ASP A O 1
ATOM 2294 N N . ALA A 1 306 ? 20.934 41.859 39.281 1.00 24.97 305 ALA A N 1
ATOM 2295 C CA . ALA A 1 306 ? 20.329 42.328 40.536 1.00 24.93 305 ALA A CA 1
ATOM 2296 C C . ALA A 1 306 ? 20.409 41.225 41.611 1.00 24.88 305 ALA A C 1
ATOM 2297 O O . ALA A 1 306 ? 19.996 40.093 41.350 1.00 24.89 305 ALA A O 1
ATOM 2299 N N . PRO A 1 307 ? 20.923 41.548 42.821 1.00 24.77 306 PRO A N 1
ATOM 2300 C CA . PRO A 1 307 ? 21.149 40.502 43.831 1.00 24.70 306 PRO A CA 1
ATOM 2301 C C . PRO A 1 307 ? 19.906 40.128 44.648 1.00 24.65 306 PRO A C 1
ATOM 2302 O O . PRO A 1 307 ? 18.960 40.915 44.731 1.00 24.71 306 PRO A O 1
ATOM 2306 N N . LEU A 1 308 ? 19.928 38.929 45.230 1.00 24.45 307 LEU A N 1
ATOM 2307 C CA . LEU A 1 308 ? 18.983 38.499 46.275 1.00 24.29 307 LEU A CA 1
ATOM 2308 C C . LEU A 1 308 ? 19.780 37.640 47.232 1.00 23.88 307 LEU A C 1
ATOM 2309 O O . LEU A 1 308 ? 20.730 36.997 46.787 1.00 24.09 307 LEU A O 1
ATOM 2314 N N . THR A 1 309 ? 19.410 37.624 48.519 1.00 23.33 308 THR A N 1
ATOM 2315 C CA . THR A 1 309 ? 20.107 36.807 49.543 1.00 22.76 308 THR A CA 1
ATOM 2316 C C . THR A 1 309 ? 19.331 35.512 49.840 1.00 22.65 308 THR A C 1
ATOM 2317 O O . THR A 1 309 ? 18.800 35.299 50.925 1.00 22.37 308 THR A O 1
#